Protein AF-A0A956BHU2-F1 (afdb_monomer)

Secondary structure (DSSP, 8-state):
----SSSTTSSSSS--------------EEEEEE-EETTEE--EEEEEEEEEE-TT--EEEEEEE-GGGPEEEBTTEEEEEETTTTTS--SSGGG-S-EEEEEEEEETT-SS-EEEEEEEEE---TTTS--S-------SS----SS----SS----SS-----SS-----SS---SS----SS---SS---S----SS----SS-----SS-----S-----------------

Radius of gyration: 40.98 Å; Cα contacts (8 Å, |Δi|>4): 220; chains: 1; bounding box: 99×35×144 Å

Mean predicted aligned error: 19.36 Å

Foldseek 3Di:
DDDDDPPPPPPPPPPPDPPPPDPPPAAWDKDKFFDDDPRFGDFAWKKKKKFKAAPVRHTFDIDIQDDVRTWGGDRRMTIDIHRPVVSHTDGPCLPGQKIWIWMWMDDPPDDDTDTDPDIDIDGNPNPDPPPDDDDDDDDPDDDDDPDDDDDPDDDDDPDDDDDPDPDDPPDPDDPPDDDDPDPDDDDDDDDPDDDDDPDDDDDDPDDDDPPDDDDDPDDPDDPPPDDDDDDDDDD

Sequence (235 aa):
MRRTTAFTLLVCSIFAGHVAWADDVPRVIPYSGYLEIDGEPYNGDAQFRFRLYDAGGTLEWGETYSGDDTVPVVDGHFDVYLGAVTGGLAGDFLRAEYLTLRIYYKEEGHSGYTRVYPDQVIVPVPYALWTTASGPLTVNGTLDLGSQATFSGDIDVDGNVALNSNGSIVAQGTVSGTSLEAYGIFDADGVDATVDVTGQLTVTDQFLVDGGDLLLRDSIPVLSTEDSGDAFGIG

Structure (mmCIF, N/CA/C/O backbone):
data_AF-A0A956BHU2-F1
#
_entry.id   AF-A0A956BHU2-F1
#
loop_
_atom_site.group_PDB
_atom_site.id
_atom_site.type_symbol
_atom_site.label_atom_id
_atom_site.label_alt_id
_atom_site.label_comp_id
_atom_site.label_asym_id
_atom_site.label_entity_id
_atom_site.label_seq_id
_atom_site.pdbx_PDB_ins_code
_atom_site.Cartn_x
_atom_site.Cartn_y
_atom_site.Cartn_z
_atom_site.occupancy
_atom_site.B_iso_or_equiv
_atom_site.auth_seq_id
_atom_site.auth_comp_id
_atom_site.auth_asym_id
_atom_site.auth_atom_id
_atom_site.pdbx_PDB_model_num
ATOM 1 N N . MET A 1 1 ? -42.415 -21.371 -47.132 1.00 43.34 1 MET A N 1
ATOM 2 C CA . MET A 1 1 ? -41.089 -22.033 -47.175 1.00 43.34 1 MET A CA 1
ATOM 3 C C . MET A 1 1 ? -40.019 -20.960 -47.306 1.00 43.34 1 MET A C 1
ATOM 5 O O . MET A 1 1 ? -40.234 -20.062 -48.105 1.00 43.34 1 MET A O 1
ATOM 9 N N . ARG A 1 2 ? -38.917 -21.098 -46.542 1.00 43.62 2 ARG A N 1
ATOM 10 C CA . ARG A 1 2 ? -37.745 -20.193 -46.411 1.00 43.62 2 ARG A CA 1
ATOM 11 C C . ARG A 1 2 ? -38.087 -18.855 -45.718 1.00 43.62 2 ARG A C 1
ATOM 13 O O . ARG A 1 2 ? -38.649 -17.982 -46.353 1.00 43.62 2 ARG A O 1
ATOM 20 N N . ARG A 1 3 ? -37.939 -18.632 -44.399 1.00 47.53 3 ARG A N 1
ATOM 21 C CA . ARG A 1 3 ? -36.905 -19.023 -43.408 1.00 47.53 3 ARG A CA 1
ATOM 22 C C . ARG A 1 3 ? -35.481 -18.750 -43.907 1.00 47.53 3 ARG A C 1
ATOM 24 O O . ARG A 1 3 ? -35.210 -18.954 -45.079 1.00 47.53 3 ARG A O 1
ATOM 31 N N . THR A 1 4 ? -34.623 -18.330 -42.974 1.00 49.94 4 THR A N 1
ATOM 32 C CA . THR A 1 4 ? -33.159 -18.147 -43.069 1.00 49.94 4 THR A CA 1
ATOM 33 C C . THR A 1 4 ? -32.628 -16.937 -43.843 1.00 49.94 4 THR A C 1
ATOM 35 O O . THR A 1 4 ? -32.080 -17.114 -44.920 1.00 49.94 4 THR A O 1
ATOM 38 N N . THR A 1 5 ? -32.677 -15.741 -43.236 1.00 49.56 5 THR A N 1
ATOM 39 C CA . THR A 1 5 ? -31.650 -14.692 -43.485 1.00 49.56 5 THR A CA 1
ATOM 40 C C . THR A 1 5 ? -31.533 -13.589 -42.420 1.00 49.56 5 THR A C 1
ATOM 42 O O . THR A 1 5 ? -30.746 -12.673 -42.605 1.00 49.56 5 THR A O 1
ATOM 45 N N . ALA A 1 6 ? -32.259 -13.649 -41.295 1.00 45.44 6 ALA A N 1
ATOM 46 C CA . ALA A 1 6 ? -32.237 -12.564 -40.296 1.00 45.44 6 ALA A CA 1
ATOM 47 C C . ALA A 1 6 ? -31.684 -12.959 -38.912 1.00 45.44 6 ALA A C 1
ATOM 49 O O . ALA A 1 6 ? -31.608 -12.117 -38.028 1.00 45.44 6 ALA A O 1
ATOM 50 N N . PHE A 1 7 ? -31.295 -14.223 -38.701 1.00 44.03 7 PHE A N 1
ATOM 51 C CA . PHE A 1 7 ? -30.896 -14.713 -37.370 1.00 44.03 7 PHE A CA 1
ATOM 52 C C . PHE A 1 7 ? -29.375 -14.847 -37.171 1.00 44.03 7 PHE A C 1
ATOM 54 O O . PHE A 1 7 ? -28.915 -15.077 -36.060 1.00 44.03 7 PHE A O 1
ATOM 61 N N . THR A 1 8 ? -28.569 -14.662 -38.220 1.00 46.81 8 THR A N 1
ATOM 62 C CA . THR A 1 8 ? -27.112 -14.892 -38.151 1.00 46.81 8 THR A CA 1
ATOM 63 C C . THR A 1 8 ? -26.310 -13.649 -37.736 1.00 46.81 8 THR A C 1
ATOM 65 O O . THR A 1 8 ? -25.111 -13.748 -37.516 1.00 46.81 8 THR A O 1
ATOM 68 N N . LEU A 1 9 ? -26.947 -12.483 -37.571 1.00 43.47 9 LEU A N 1
ATOM 69 C CA . LEU A 1 9 ? -26.265 -11.217 -37.245 1.00 43.47 9 LEU A CA 1
ATOM 70 C C . LEU A 1 9 ? -26.535 -10.687 -35.824 1.00 43.47 9 LEU A C 1
ATOM 72 O O . LEU A 1 9 ? -26.065 -9.609 -35.486 1.00 43.47 9 LEU A O 1
ATOM 76 N N . LEU A 1 10 ? -27.247 -11.444 -34.976 1.00 44.12 10 LEU A N 1
ATOM 77 C CA . LEU A 1 10 ? -27.507 -11.067 -33.573 1.00 44.12 10 LEU A CA 1
ATOM 78 C C . LEU A 1 10 ? -26.648 -11.850 -32.557 1.00 44.12 10 LEU A C 1
ATOM 80 O O . LEU A 1 10 ? -26.648 -11.537 -31.374 1.00 44.12 10 LEU A O 1
ATOM 84 N N . VAL A 1 11 ? -25.895 -12.865 -32.993 1.00 50.66 11 VAL A N 1
ATOM 85 C CA . VAL A 1 11 ? -25.136 -13.750 -32.080 1.00 50.66 11 VAL A CA 1
ATOM 86 C C . VAL A 1 11 ? -23.633 -13.411 -32.035 1.00 50.66 11 VAL A C 1
ATOM 88 O O . VAL A 1 11 ? -22.899 -13.963 -31.226 1.00 50.66 11 VAL A O 1
ATOM 91 N N . CYS A 1 12 ? -23.160 -12.441 -32.827 1.00 40.84 12 CYS A N 1
ATOM 92 C CA . CYS A 1 12 ? -21.728 -12.129 -32.962 1.00 40.84 12 CYS A CA 1
ATOM 93 C C . CYS A 1 12 ? -21.275 -10.811 -32.288 1.00 40.84 12 CYS A C 1
ATOM 95 O O . CYS A 1 12 ? -20.269 -10.238 -32.695 1.00 40.84 12 CYS A O 1
ATOM 97 N N . SER A 1 13 ? -21.985 -10.327 -31.258 1.00 50.50 13 SER A N 1
ATOM 98 C CA . SER A 1 13 ? -21.578 -9.136 -30.472 1.00 50.50 13 SER A CA 1
ATOM 99 C C . SER A 1 13 ? -21.487 -9.361 -28.955 1.00 50.50 13 SER A C 1
ATOM 101 O O . SER A 1 13 ? -21.386 -8.395 -28.209 1.00 50.50 13 SER A O 1
ATOM 103 N N . ILE A 1 14 ? -21.474 -10.610 -28.471 1.00 55.62 14 ILE A N 1
ATOM 104 C CA . ILE A 1 14 ? -21.398 -10.909 -27.019 1.00 55.62 14 ILE A CA 1
ATOM 105 C C . ILE A 1 14 ? -19.959 -11.229 -26.547 1.00 55.62 14 ILE A C 1
ATOM 107 O O . ILE A 1 14 ? -19.740 -11.641 -25.419 1.00 55.62 14 ILE A O 1
ATOM 111 N N . PHE A 1 15 ? -18.935 -10.962 -27.360 1.00 44.75 15 PHE A N 1
ATOM 112 C CA . PHE A 1 15 ? -17.532 -11.042 -26.923 1.00 44.75 15 PHE A CA 1
ATOM 113 C C . PHE A 1 15 ? -16.808 -9.702 -27.103 1.00 44.75 15 PHE A C 1
ATOM 115 O O . PHE A 1 15 ? -15.752 -9.616 -27.718 1.00 44.75 15 PHE A O 1
ATOM 122 N N . ALA A 1 16 ? -17.363 -8.632 -26.524 1.00 49.50 16 ALA A N 1
ATOM 123 C CA . ALA A 1 16 ? -16.507 -7.566 -26.015 1.00 49.50 16 ALA A CA 1
ATOM 124 C C . ALA A 1 16 ? -15.876 -8.109 -24.729 1.00 49.50 16 ALA A C 1
ATOM 126 O O . ALA A 1 16 ? -16.479 -8.056 -23.655 1.00 49.50 16 ALA A O 1
ATOM 127 N N . GLY A 1 17 ? -14.708 -8.739 -24.884 1.00 43.41 17 GLY A N 1
ATOM 128 C CA . GLY A 1 17 ? -13.900 -9.210 -23.774 1.00 43.41 17 GLY A CA 1
ATOM 129 C C . GLY A 1 17 ? -13.694 -8.069 -22.790 1.00 43.41 17 GLY A C 1
ATOM 130 O O . GLY A 1 17 ? -12.931 -7.144 -23.051 1.00 43.41 17 GLY A O 1
ATOM 131 N N . HIS A 1 18 ? -14.382 -8.141 -21.655 1.00 42.56 18 HIS A N 1
ATOM 132 C CA . HIS A 1 18 ? -13.890 -7.484 -20.465 1.00 42.56 18 HIS A CA 1
ATOM 133 C C . HIS A 1 18 ? -12.655 -8.284 -20.077 1.00 42.56 18 HIS A C 1
ATOM 135 O O . HIS A 1 18 ? -12.750 -9.359 -19.488 1.00 42.56 18 HIS A O 1
ATOM 141 N N . VAL A 1 19 ? -11.489 -7.794 -20.491 1.00 42.62 19 VAL A N 1
ATOM 142 C CA . VAL A 1 19 ? -10.251 -8.097 -19.785 1.00 42.62 19 VAL A CA 1
ATOM 143 C C . VAL A 1 19 ? -10.497 -7.559 -18.381 1.00 42.62 19 VAL A C 1
ATOM 145 O O . VAL A 1 19 ? -10.449 -6.353 -18.164 1.00 42.62 19 VAL A O 1
ATOM 148 N N . ALA A 1 20 ? -10.904 -8.425 -17.455 1.00 40.88 20 ALA A N 1
ATOM 149 C CA . ALA A 1 20 ? -10.836 -8.114 -16.041 1.00 40.88 20 ALA A CA 1
ATOM 150 C C . ALA A 1 20 ? -9.347 -8.157 -15.698 1.00 40.88 20 ALA A C 1
ATOM 152 O O . ALA A 1 20 ? -8.747 -9.216 -15.527 1.00 40.88 20 ALA A O 1
ATOM 153 N N . TRP A 1 21 ? -8.736 -6.980 -15.771 1.00 40.59 21 TRP A N 1
ATOM 154 C CA . TRP A 1 21 ? -7.405 -6.705 -15.266 1.00 40.59 21 TRP A CA 1
ATOM 155 C C . TRP A 1 21 ? -7.369 -7.113 -13.799 1.00 40.59 21 TRP A C 1
ATOM 157 O O . TRP A 1 21 ? -8.278 -6.724 -13.078 1.00 40.59 21 TRP A O 1
ATOM 167 N N . ALA A 1 22 ? -6.348 -7.891 -13.426 1.00 41.09 22 ALA A N 1
ATOM 168 C CA . ALA A 1 22 ? -5.934 -8.221 -12.063 1.00 41.09 22 ALA A CA 1
ATOM 169 C C . ALA A 1 22 ? -7.081 -8.385 -11.050 1.00 41.09 22 ALA A C 1
ATOM 171 O O . ALA A 1 22 ? -7.622 -7.406 -10.545 1.00 41.09 22 ALA A O 1
ATOM 172 N N . ASP A 1 23 ? -7.395 -9.629 -10.691 1.00 40.47 23 ASP A N 1
ATOM 173 C CA . ASP A 1 23 ? -8.140 -9.898 -9.463 1.00 40.47 23 ASP A CA 1
ATOM 174 C C . ASP A 1 23 ? -7.293 -9.345 -8.298 1.00 40.47 23 ASP A C 1
ATOM 176 O O . ASP A 1 23 ? -6.299 -9.955 -7.895 1.00 40.47 23 ASP A O 1
ATOM 180 N N . ASP A 1 24 ? -7.582 -8.113 -7.862 1.00 54.75 24 ASP A N 1
ATOM 181 C CA . ASP A 1 24 ? -6.969 -7.491 -6.690 1.00 54.75 24 ASP A CA 1
ATOM 182 C C . ASP A 1 24 ? -7.469 -8.303 -5.503 1.00 54.75 24 ASP A C 1
ATOM 184 O O . ASP A 1 24 ? -8.549 -8.046 -4.974 1.00 54.75 24 ASP A O 1
ATOM 188 N N . VAL A 1 25 ? -6.732 -9.365 -5.159 1.00 63.03 25 VAL A N 1
ATOM 189 C CA . VAL A 1 25 ? -7.029 -10.201 -3.996 1.00 63.03 25 VAL A CA 1
ATOM 190 C C . VAL A 1 25 ? -7.193 -9.247 -2.816 1.00 63.03 25 VAL A C 1
ATOM 192 O O . VAL A 1 25 ? -6.213 -8.575 -2.470 1.00 63.03 25 VAL A O 1
ATOM 195 N N . PRO A 1 26 ? -8.395 -9.156 -2.207 1.00 67.19 26 PRO A N 1
ATOM 196 C CA . PRO A 1 26 ? -8.649 -8.195 -1.150 1.00 67.19 26 PRO A CA 1
ATOM 197 C C . PRO A 1 26 ? -7.607 -8.351 -0.051 1.00 67.19 26 PRO A C 1
ATOM 199 O O . PRO A 1 26 ? -7.544 -9.369 0.642 1.00 67.19 26 PRO A O 1
ATOM 202 N N . ARG A 1 27 ? -6.738 -7.347 0.082 1.00 76.94 27 ARG A N 1
ATOM 203 C CA . ARG A 1 27 ? -5.711 -7.336 1.121 1.00 76.94 27 ARG A CA 1
ATOM 204 C C . ARG A 1 27 ? -6.406 -7.104 2.450 1.00 76.94 27 ARG A C 1
ATOM 206 O O . ARG A 1 27 ? -6.960 -6.028 2.667 1.00 76.94 27 ARG A O 1
ATOM 213 N N . VAL A 1 28 ? -6.360 -8.104 3.320 1.00 85.62 28 VAL A N 1
ATOM 214 C CA . VAL A 1 28 ? -6.886 -8.029 4.684 1.00 85.62 28 VAL A CA 1
ATOM 215 C C . VAL A 1 28 ? -5.782 -8.306 5.697 1.00 85.62 28 VAL A C 1
ATOM 217 O O . VAL A 1 28 ? -4.878 -9.099 5.430 1.00 85.62 28 VAL A O 1
ATOM 220 N N . ILE A 1 29 ? -5.846 -7.658 6.860 1.00 85.31 29 ILE A N 1
ATOM 221 C CA . ILE A 1 29 ? -4.917 -7.895 7.973 1.00 85.31 29 ILE A CA 1
ATOM 222 C C . ILE A 1 29 ? -5.690 -8.570 9.113 1.00 85.31 29 ILE A C 1
ATOM 224 O O . ILE A 1 29 ? -6.614 -7.951 9.641 1.00 85.31 29 ILE A O 1
ATOM 228 N N . PRO A 1 30 ? -5.346 -9.804 9.526 1.00 89.62 30 PRO A N 1
ATOM 229 C CA . PRO A 1 30 ? -5.896 -10.365 10.754 1.00 89.62 30 PRO A CA 1
ATOM 230 C C . PRO A 1 30 ? -5.418 -9.533 11.950 1.00 89.62 30 PRO A C 1
ATOM 232 O O . PRO A 1 30 ? -4.225 -9.249 12.077 1.00 89.62 30 PRO A O 1
ATOM 235 N N . TYR A 1 31 ? -6.343 -9.141 12.819 1.00 91.44 31 TYR A N 1
ATOM 236 C CA . TYR A 1 31 ? -6.059 -8.367 14.019 1.00 91.44 31 TYR A CA 1
ATOM 237 C C . TYR A 1 31 ? -6.796 -8.957 15.218 1.00 91.44 31 TYR A C 1
ATOM 239 O O . TYR A 1 31 ? -8.018 -9.086 15.196 1.00 91.44 31 TYR A O 1
ATOM 247 N N . SER A 1 32 ? -6.038 -9.258 16.270 1.00 92.62 32 SER A N 1
ATOM 248 C CA . SER A 1 32 ? -6.554 -9.708 17.561 1.00 92.62 32 SER A CA 1
ATOM 249 C C . SER A 1 32 ? -6.310 -8.620 18.599 1.00 92.62 32 SER A C 1
ATOM 251 O O . SER A 1 32 ? -5.207 -8.069 18.678 1.00 92.62 32 SER A O 1
ATOM 253 N N . GLY A 1 33 ? -7.324 -8.310 19.398 1.00 92.50 33 GLY A N 1
ATOM 254 C CA . GLY A 1 33 ? -7.257 -7.287 20.435 1.00 92.50 33 GLY A CA 1
ATOM 255 C C . GLY A 1 33 ? -7.807 -7.760 21.774 1.00 92.50 33 GLY A C 1
ATOM 256 O O . GLY A 1 33 ? -8.359 -8.854 21.895 1.00 92.50 33 GLY A O 1
ATOM 257 N N . TYR A 1 34 ? -7.629 -6.908 22.782 1.00 94.06 34 TYR A N 1
ATOM 258 C CA . TYR A 1 34 ? -8.202 -7.075 24.111 1.00 94.06 34 TYR A CA 1
ATOM 259 C C . TYR A 1 34 ? -8.959 -5.801 24.501 1.00 94.06 34 TYR A C 1
ATOM 261 O O . TYR A 1 34 ? -8.441 -4.695 24.321 1.00 94.06 34 TYR A O 1
ATOM 269 N N . LEU A 1 35 ? -10.184 -5.951 24.996 1.00 93.94 35 LEU A N 1
ATOM 270 C CA . LEU A 1 35 ? -11.074 -4.884 25.425 1.00 93.94 35 LEU A CA 1
ATOM 271 C C . LEU A 1 35 ? -11.393 -5.045 26.913 1.00 93.94 35 LEU A C 1
ATOM 273 O O . LEU A 1 35 ? -11.984 -6.034 27.345 1.00 93.94 35 LEU A O 1
ATOM 277 N N . GLU A 1 36 ? -11.044 -4.012 27.666 1.00 93.19 36 GLU A N 1
ATOM 278 C CA . GLU A 1 36 ? -11.333 -3.876 29.087 1.00 93.19 36 GLU A CA 1
ATOM 279 C C . GLU A 1 36 ? -12.197 -2.632 29.298 1.00 93.19 36 GLU A C 1
ATOM 281 O O . GLU A 1 36 ? -11.958 -1.591 28.675 1.00 93.19 36 GLU A O 1
ATOM 286 N N . ILE A 1 37 ? -13.198 -2.738 30.168 1.00 89.75 37 ILE A N 1
ATOM 287 C CA . ILE A 1 37 ? -14.076 -1.632 30.549 1.00 89.75 37 ILE A CA 1
ATOM 288 C C . ILE A 1 37 ? -14.067 -1.548 32.070 1.00 89.75 37 ILE A C 1
ATOM 290 O O . ILE A 1 37 ? -14.348 -2.528 32.753 1.00 89.75 37 ILE A O 1
ATOM 294 N N . ASP A 1 38 ? -13.699 -0.379 32.596 1.00 88.38 38 ASP A N 1
ATOM 295 C CA . ASP A 1 38 ? -13.618 -0.108 34.037 1.00 88.38 38 ASP A CA 1
ATOM 296 C C . ASP A 1 38 ? -12.782 -1.120 34.852 1.00 88.38 38 ASP A C 1
ATOM 298 O O . ASP A 1 38 ? -13.035 -1.323 36.039 1.00 88.38 38 ASP A O 1
ATOM 302 N N . GLY A 1 39 ? -11.753 -1.728 34.250 1.00 89.31 39 GLY A N 1
ATOM 303 C CA . GLY A 1 39 ? -10.898 -2.709 34.931 1.00 89.31 39 GLY A CA 1
ATOM 304 C C . GLY A 1 39 ? -11.242 -4.170 34.644 1.00 89.31 39 GLY A C 1
ATOM 305 O O . GLY A 1 39 ? -10.486 -5.052 35.044 1.00 89.31 39 GLY A O 1
ATOM 306 N N . GLU A 1 40 ? -12.367 -4.441 33.976 1.00 94.31 40 GLU A N 1
ATOM 307 C CA . GLU A 1 40 ? -12.890 -5.795 33.784 1.00 94.31 40 GLU A CA 1
ATOM 308 C C . GLU A 1 40 ? -12.938 -6.194 32.295 1.00 94.31 40 GLU A C 1
ATOM 310 O O . GLU A 1 40 ? -13.249 -5.356 31.437 1.00 94.31 40 GLU A O 1
ATOM 315 N N . PRO A 1 41 ? -12.659 -7.469 31.955 1.00 94.94 41 PRO A N 1
ATOM 316 C CA . PRO A 1 41 ? -12.767 -7.960 30.584 1.00 94.94 41 PRO A CA 1
ATOM 317 C C . PRO A 1 41 ? -14.206 -7.834 30.071 1.00 94.94 41 PRO A C 1
ATOM 319 O O . PRO A 1 41 ? -15.151 -8.322 30.698 1.00 94.94 41 PRO A O 1
ATOM 322 N N . TYR A 1 42 ? -14.387 -7.219 28.903 1.00 95.19 42 TYR A N 1
ATOM 323 C CA . TYR A 1 42 ? -15.712 -7.115 28.293 1.00 95.19 42 TYR A CA 1
ATOM 324 C C . TYR A 1 42 ? -16.171 -8.460 27.707 1.00 95.19 42 TYR A C 1
ATOM 326 O O . TYR A 1 42 ? -15.370 -9.237 27.184 1.00 95.19 42 TYR A O 1
ATOM 334 N N . ASN A 1 43 ? -17.475 -8.738 27.776 1.00 95.88 43 ASN A N 1
ATOM 335 C CA . ASN A 1 43 ? -18.074 -9.951 27.225 1.00 95.88 43 ASN A CA 1
ATOM 336 C C . ASN A 1 43 ? -19.419 -9.609 26.569 1.00 95.88 43 ASN A C 1
ATOM 338 O O . ASN A 1 43 ? -20.328 -9.122 27.246 1.00 95.88 43 ASN A O 1
ATOM 342 N N . GLY A 1 44 ? -19.538 -9.842 25.264 1.00 94.88 44 GLY A N 1
ATOM 343 C CA . GLY A 1 44 ? -20.705 -9.465 24.462 1.00 94.88 44 GLY A CA 1
ATOM 344 C C . GLY A 1 44 ? -20.334 -8.933 23.079 1.00 94.88 44 GLY A C 1
ATOM 345 O O . GLY A 1 44 ? -19.159 -8.854 22.721 1.00 94.88 44 GLY A O 1
ATOM 346 N N . ASP A 1 45 ? -21.344 -8.563 22.297 1.00 95.31 45 ASP A N 1
ATOM 347 C CA . ASP A 1 45 ? -21.149 -7.982 20.971 1.00 95.31 45 ASP A CA 1
ATOM 348 C C . ASP A 1 45 ? -20.851 -6.479 21.063 1.00 95.31 45 ASP A C 1
ATOM 350 O O . ASP A 1 45 ? -21.592 -5.704 21.675 1.00 95.31 45 ASP A O 1
ATOM 354 N N . ALA A 1 46 ? -19.774 -6.044 20.408 1.00 95.56 46 ALA A N 1
ATOM 355 C CA . ALA A 1 46 ? -19.373 -4.644 20.347 1.00 95.56 46 ALA A CA 1
ATOM 356 C C . ALA A 1 46 ? -19.236 -4.151 18.903 1.00 95.56 46 ALA A C 1
ATOM 358 O O . ALA A 1 46 ? -18.907 -4.886 17.971 1.00 95.56 46 ALA A O 1
ATOM 359 N N . GLN A 1 47 ? -19.469 -2.855 18.712 1.00 96.75 47 GLN A N 1
ATOM 360 C CA . GLN A 1 47 ? -19.172 -2.171 17.458 1.00 96.75 47 GLN A CA 1
ATOM 361 C C . GLN A 1 47 ? -17.777 -1.569 17.532 1.00 96.75 47 GLN A C 1
ATOM 363 O O . GLN A 1 47 ? -17.438 -0.925 18.524 1.00 96.75 47 GLN A O 1
ATOM 368 N N . PHE A 1 48 ? -17.007 -1.678 16.455 1.00 96.94 48 PHE A N 1
ATOM 369 C CA . PHE A 1 48 ? -15.653 -1.138 16.395 1.00 96.94 48 PHE A CA 1
ATOM 370 C C . PHE A 1 48 ? -15.465 -0.175 15.226 1.00 96.94 48 PHE A C 1
ATOM 372 O O . PHE A 1 48 ? -16.070 -0.309 14.164 1.00 96.94 48 PHE A O 1
ATOM 379 N N . ARG A 1 49 ? -14.594 0.815 15.411 1.00 96.56 49 ARG A N 1
ATOM 380 C CA . ARG A 1 49 ? -14.037 1.645 14.340 1.00 96.56 49 ARG A CA 1
ATOM 381 C C . ARG A 1 49 ? -12.529 1.524 14.375 1.00 96.56 49 ARG A C 1
ATOM 383 O O . ARG A 1 49 ? -11.912 1.893 15.373 1.00 96.56 49 ARG A O 1
ATOM 390 N N . PHE A 1 50 ? -11.958 1.097 13.261 1.00 95.12 50 PHE A N 1
ATOM 391 C CA . PHE A 1 50 ? -10.517 1.000 13.074 1.00 95.12 50 PHE A CA 1
ATOM 392 C C . PHE A 1 50 ? -10.063 2.109 12.136 1.00 95.12 50 PHE A C 1
ATOM 394 O O . PHE A 1 50 ? -10.698 2.369 11.110 1.00 95.12 50 PHE A O 1
ATOM 401 N N . ARG A 1 51 ? -9.010 2.829 12.508 1.00 93.75 51 ARG A N 1
ATOM 402 C CA . ARG A 1 51 ? -8.468 3.947 11.731 1.00 93.75 51 ARG A CA 1
ATOM 403 C C . ARG A 1 51 ? -6.950 3.833 11.690 1.00 93.75 51 ARG A C 1
ATOM 405 O O . ARG A 1 51 ? -6.328 3.756 12.745 1.00 93.75 51 ARG A O 1
ATOM 412 N N . LEU A 1 52 ? -6.375 3.842 10.494 1.00 90.94 52 LEU A N 1
ATOM 413 C CA . LEU A 1 52 ? -4.932 3.885 10.281 1.00 90.94 52 LEU A CA 1
ATOM 414 C C . LEU A 1 52 ? -4.504 5.315 9.994 1.00 90.94 52 LEU A C 1
ATOM 416 O O . LEU A 1 52 ? -5.073 5.972 9.123 1.00 90.94 52 LEU A O 1
ATOM 420 N N . TYR A 1 53 ? -3.498 5.775 10.725 1.00 89.81 53 TYR A N 1
ATOM 421 C CA . TYR A 1 53 ? -2.892 7.084 10.537 1.00 89.81 53 TYR A CA 1
ATOM 422 C C . TYR A 1 53 ? -1.420 6.953 10.158 1.00 89.81 53 TYR A C 1
ATOM 424 O O . TYR A 1 53 ? -0.742 6.066 10.680 1.00 89.81 53 TYR A O 1
ATOM 432 N N . ASP A 1 54 ? -0.930 7.847 9.303 1.00 87.62 54 ASP A N 1
ATOM 433 C CA . ASP A 1 54 ? 0.498 7.982 9.000 1.00 87.62 54 ASP A CA 1
ATOM 434 C C . ASP A 1 54 ? 1.285 8.604 10.178 1.00 87.62 54 ASP A C 1
ATOM 436 O O . ASP A 1 54 ? 0.726 8.985 11.216 1.00 87.62 54 ASP A O 1
ATOM 440 N N . ALA A 1 55 ? 2.603 8.746 10.008 1.00 83.62 55 ALA A N 1
ATOM 441 C CA . ALA A 1 55 ? 3.485 9.393 10.983 1.00 83.62 55 ALA A CA 1
ATOM 442 C C . ALA A 1 55 ? 3.146 10.878 11.248 1.00 83.62 55 ALA A C 1
ATOM 444 O O . ALA A 1 55 ? 3.468 11.403 12.315 1.00 83.62 55 ALA A O 1
ATOM 445 N N . GLY A 1 56 ? 2.502 11.558 10.294 1.00 84.56 56 GLY A N 1
ATOM 446 C CA . GLY A 1 56 ? 2.040 12.943 10.413 1.00 84.56 56 GLY A CA 1
ATOM 447 C C . GLY A 1 56 ? 0.684 13.088 11.114 1.00 84.56 56 GLY A C 1
ATOM 448 O O . GLY A 1 56 ? 0.285 14.203 11.450 1.00 84.56 56 GLY A O 1
ATOM 449 N N . GLY A 1 57 ? -0.019 11.981 11.371 1.00 86.25 57 GLY A N 1
ATOM 450 C CA . GLY A 1 57 ? -1.371 11.969 11.920 1.00 86.25 57 GLY A CA 1
ATOM 451 C C . GLY A 1 57 ? -2.478 12.154 10.876 1.00 86.25 57 GLY A C 1
ATOM 452 O O . GLY A 1 57 ? -3.625 12.395 11.265 1.00 86.25 57 GLY A O 1
ATOM 453 N N . THR A 1 58 ? -2.169 12.028 9.585 1.00 89.38 58 THR A N 1
ATOM 454 C CA . THR A 1 58 ? -3.135 11.981 8.478 1.00 89.38 58 THR A CA 1
ATOM 455 C C . THR A 1 58 ? -3.869 10.648 8.495 1.00 89.38 58 THR A C 1
ATOM 457 O O . THR A 1 58 ? -3.260 9.611 8.737 1.00 89.38 58 THR A O 1
ATOM 460 N N . LEU A 1 59 ? -5.187 10.661 8.281 1.00 90.12 59 LEU A N 1
ATOM 461 C CA . LEU A 1 59 ? -5.979 9.436 8.173 1.00 90.12 59 LEU A CA 1
ATOM 462 C C . LEU A 1 59 ? -5.746 8.797 6.801 1.00 90.12 59 LEU A C 1
ATOM 464 O O . LEU A 1 59 ? -6.167 9.358 5.793 1.00 90.12 59 LEU A O 1
ATOM 468 N N . GLU A 1 60 ? -5.160 7.607 6.792 1.00 87.38 60 GLU A N 1
ATOM 469 C CA . GLU A 1 60 ? -4.866 6.848 5.576 1.00 87.38 60 GLU A CA 1
ATOM 470 C C . GLU A 1 60 ? -5.989 5.876 5.213 1.00 87.38 60 GLU A C 1
ATOM 472 O O . GLU A 1 60 ? -6.318 5.686 4.045 1.00 87.38 60 GLU A O 1
ATOM 477 N N . TRP A 1 61 ? -6.606 5.252 6.218 1.00 90.31 61 TRP A N 1
ATOM 478 C CA . TRP A 1 61 ? -7.655 4.262 5.994 1.00 90.31 61 TRP A CA 1
ATOM 479 C C . TRP A 1 61 ? -8.562 4.104 7.215 1.00 90.31 61 TRP A C 1
ATOM 481 O O . TRP A 1 61 ? -8.159 4.352 8.356 1.00 90.31 61 TRP A O 1
ATOM 491 N N . GLY A 1 62 ? -9.799 3.658 6.995 1.00 91.50 62 GLY A N 1
ATOM 492 C CA . GLY A 1 62 ? -10.685 3.293 8.087 1.00 91.50 62 GLY A CA 1
ATOM 493 C C . GLY A 1 62 ? -11.855 2.407 7.697 1.00 91.50 62 GLY A C 1
ATOM 494 O O . GLY A 1 62 ? -12.414 2.530 6.614 1.00 91.50 62 GLY A O 1
ATOM 495 N N . GLU A 1 63 ? -12.290 1.594 8.653 1.00 93.31 63 GLU A N 1
ATOM 496 C CA . GLU A 1 63 ? -13.467 0.731 8.543 1.00 93.31 63 GLU A CA 1
ATOM 497 C C . GLU A 1 63 ? -14.313 0.771 9.820 1.00 93.31 63 GLU A C 1
ATOM 499 O O . GLU A 1 63 ? -13.872 1.237 10.878 1.00 93.31 63 GLU A O 1
ATOM 504 N N . THR A 1 64 ? -15.559 0.321 9.729 1.00 95.38 64 THR A N 1
ATOM 505 C CA . THR A 1 64 ? -16.473 0.279 10.874 1.00 95.38 64 THR A CA 1
ATOM 506 C C . THR A 1 64 ? -17.220 -1.044 10.880 1.00 95.38 64 THR A C 1
ATOM 508 O O . THR A 1 64 ? -17.907 -1.350 9.914 1.00 95.38 64 THR A O 1
ATOM 511 N N . TYR A 1 65 ? -17.112 -1.768 11.988 1.00 94.88 65 TYR A N 1
ATOM 512 C CA . TYR A 1 65 ? -17.901 -2.948 12.320 1.00 94.88 65 TYR A CA 1
ATOM 513 C C . TYR A 1 65 ? -19.121 -2.496 13.124 1.00 94.88 65 TYR A C 1
ATOM 515 O O . TYR A 1 65 ? -18.983 -1.964 14.233 1.00 94.88 65 TYR A O 1
ATOM 523 N N . SER A 1 66 ? -20.312 -2.592 12.536 1.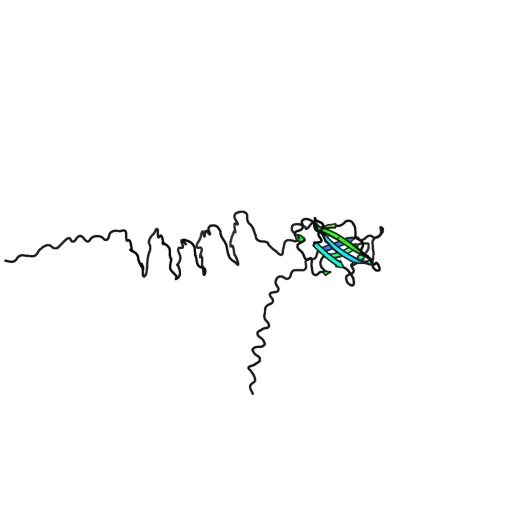00 93.62 66 SER A N 1
ATOM 524 C CA . SER A 1 66 ? -21.561 -2.125 13.146 1.00 93.62 66 SER A CA 1
ATOM 525 C C . SER A 1 66 ? -22.786 -2.755 12.489 1.00 93.62 66 SER A C 1
ATOM 527 O O . SER A 1 66 ? -22.693 -3.232 11.365 1.00 93.62 66 SER A O 1
ATOM 529 N N . GLY A 1 67 ? -23.949 -2.675 13.143 1.00 88.81 67 GLY A N 1
ATOM 530 C CA . GLY A 1 67 ? -25.172 -3.276 12.608 1.00 88.81 67 GLY A CA 1
ATOM 531 C C . GLY A 1 67 ? -25.063 -4.795 12.646 1.00 88.81 67 GLY A C 1
ATOM 532 O O . GLY A 1 67 ? -24.785 -5.335 13.710 1.00 88.81 67 GLY A O 1
ATOM 533 N N . ASP A 1 68 ? -25.233 -5.446 11.498 1.00 87.94 68 ASP A N 1
ATOM 534 C CA . ASP A 1 68 ? -25.110 -6.904 11.374 1.00 87.94 68 ASP A CA 1
ATOM 535 C C . ASP A 1 68 ? -23.647 -7.393 11.470 1.00 87.94 68 ASP A C 1
ATOM 537 O O . ASP A 1 68 ? -23.411 -8.574 11.709 1.00 87.94 68 ASP A O 1
ATOM 541 N N . ASP A 1 69 ? -22.671 -6.483 11.349 1.00 89.75 69 ASP A N 1
ATOM 542 C CA . ASP A 1 69 ? -21.232 -6.763 11.445 1.00 89.75 69 ASP A CA 1
ATOM 543 C C . ASP A 1 69 ? -20.663 -6.437 12.841 1.00 89.75 69 ASP A C 1
ATOM 545 O O . ASP A 1 69 ? -19.549 -5.925 12.962 1.00 89.75 69 ASP A O 1
ATOM 549 N N . THR A 1 70 ? -21.422 -6.625 13.924 1.00 93.62 70 THR A N 1
ATOM 550 C CA . THR A 1 70 ? -20.860 -6.519 15.284 1.00 93.62 70 THR A CA 1
ATOM 551 C C . THR A 1 70 ? -19.805 -7.592 15.535 1.00 93.62 70 THR A C 1
ATOM 553 O O . THR A 1 70 ? -19.865 -8.688 14.982 1.00 93.62 70 THR A O 1
ATOM 556 N N . VAL A 1 71 ? -18.833 -7.279 16.391 1.00 95.81 71 VAL A N 1
ATOM 557 C CA . VAL A 1 71 ? -17.728 -8.181 16.718 1.00 95.81 71 VAL A CA 1
ATOM 558 C C . VAL A 1 71 ? -17.985 -8.808 18.088 1.00 95.81 71 VAL A C 1
ATOM 560 O O . VAL A 1 71 ? -18.119 -8.059 19.063 1.00 95.81 71 VAL A O 1
ATOM 563 N N . PRO A 1 72 ? -18.018 -10.147 18.190 1.00 96.06 72 PRO A N 1
ATOM 564 C CA . PRO A 1 72 ? -18.129 -10.816 19.473 1.00 96.06 72 PRO A CA 1
ATOM 565 C C . PRO A 1 72 ? -16.834 -10.644 20.267 1.00 96.06 72 PRO A C 1
ATOM 567 O O 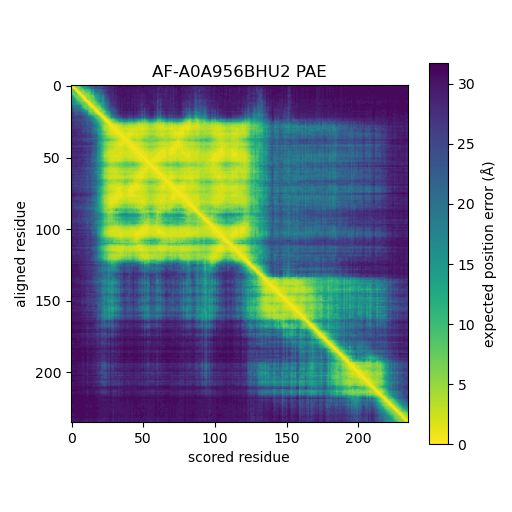. PRO A 1 72 ? -15.737 -10.886 19.758 1.00 96.06 72 PRO A O 1
ATOM 570 N N . VAL A 1 73 ? -16.970 -10.254 21.530 1.00 96.69 73 VAL A N 1
ATOM 571 C CA . VAL A 1 73 ? -15.873 -10.159 22.493 1.00 96.69 73 VAL A CA 1
ATOM 572 C C . VAL A 1 73 ? -16.095 -11.203 23.577 1.00 96.69 73 VAL A C 1
ATOM 574 O O . VAL A 1 73 ? -17.156 -11.237 24.202 1.00 96.69 73 VAL A O 1
ATOM 577 N N . VAL A 1 74 ? -15.099 -12.056 23.808 1.00 96.88 74 VAL A N 1
ATOM 578 C CA . VAL A 1 74 ? -15.165 -13.138 24.796 1.00 96.88 74 VAL A CA 1
ATOM 579 C C . VAL A 1 74 ? -13.966 -13.032 25.720 1.00 96.88 74 VAL A C 1
ATOM 581 O O . VAL A 1 74 ? -12.830 -13.143 25.272 1.00 96.88 74 VAL A O 1
ATOM 584 N N . ASP A 1 75 ? -14.226 -12.835 27.013 1.00 95.81 75 ASP A N 1
ATOM 585 C CA . ASP A 1 75 ? -13.180 -12.659 28.032 1.00 95.81 75 ASP A CA 1
ATOM 586 C C . ASP A 1 75 ? -12.199 -11.531 27.657 1.00 95.81 75 ASP A C 1
ATOM 588 O O . ASP A 1 75 ? -10.984 -11.684 27.694 1.00 95.81 75 ASP A O 1
ATOM 592 N N . GLY A 1 76 ? -12.746 -10.413 27.171 1.00 95.06 76 GLY A N 1
ATOM 593 C CA . GLY A 1 76 ? -11.998 -9.274 26.645 1.00 95.06 76 GLY A CA 1
ATOM 594 C C . GLY A 1 76 ? -11.389 -9.486 25.256 1.00 95.06 76 GLY A C 1
ATOM 595 O O . GLY A 1 76 ? -11.068 -8.506 24.593 1.00 95.06 76 GLY A O 1
ATOM 596 N N . HIS A 1 77 ? -11.261 -10.712 24.752 1.00 96.19 77 HIS A N 1
ATOM 597 C CA . HIS A 1 77 ? -10.620 -10.981 23.465 1.00 96.19 77 HIS A CA 1
ATOM 598 C C . HIS A 1 77 ? -11.570 -10.827 22.276 1.00 96.19 77 HIS A C 1
ATOM 600 O O . HIS A 1 77 ? -12.719 -11.267 22.321 1.00 96.19 77 HIS A O 1
ATOM 606 N N . PHE A 1 78 ? -11.064 -10.245 21.189 1.00 96.06 78 PHE A N 1
ATOM 607 C CA . PHE A 1 78 ? -11.768 -10.161 19.912 1.00 96.06 78 PHE A CA 1
ATOM 608 C C . PHE A 1 78 ? -10.809 -10.319 18.733 1.00 96.06 78 PHE A C 1
ATOM 610 O O . PHE A 1 78 ? -9.642 -9.932 18.813 1.00 96.06 78 PHE A O 1
ATOM 617 N N . ASP A 1 79 ? -11.336 -10.823 17.620 1.00 95.44 79 ASP A N 1
ATOM 618 C CA . ASP A 1 79 ? -10.611 -11.028 16.370 1.00 95.44 79 ASP A CA 1
ATOM 619 C C . ASP A 1 79 ? -11.387 -10.405 15.209 1.00 95.44 79 ASP A C 1
ATOM 621 O O . ASP A 1 79 ? -12.601 -10.576 15.088 1.00 95.44 79 ASP A O 1
ATOM 625 N N . VAL A 1 80 ? -10.686 -9.692 14.333 1.00 94.50 80 VAL A N 1
ATOM 626 C CA . VAL A 1 80 ? -11.250 -9.089 13.120 1.00 94.50 80 VAL A CA 1
ATOM 627 C C . VAL A 1 80 ? -10.290 -9.237 11.944 1.00 94.50 80 VAL A C 1
ATOM 629 O O . VAL A 1 80 ? -9.082 -9.402 12.112 1.00 94.50 80 VAL A O 1
ATOM 632 N N . TYR A 1 81 ? -10.824 -9.124 10.732 1.00 91.94 81 TYR A N 1
ATOM 633 C CA . TYR A 1 81 ? -10.025 -9.010 9.515 1.00 91.94 81 TYR A CA 1
ATOM 634 C C . TYR A 1 81 ? -10.117 -7.580 8.992 1.00 91.94 81 TYR A C 1
ATOM 636 O O . TYR A 1 81 ? -11.097 -7.205 8.350 1.00 91.94 81 TYR A O 1
ATOM 644 N N . LEU A 1 82 ? -9.097 -6.769 9.259 1.00 90.38 82 LEU A N 1
ATOM 645 C CA . LEU A 1 82 ? -9.066 -5.382 8.809 1.00 90.38 82 LEU A CA 1
ATOM 646 C C . LEU A 1 82 ? -9.104 -5.328 7.280 1.00 90.38 82 LEU A C 1
ATOM 648 O O . LEU A 1 82 ? -8.282 -5.963 6.620 1.00 90.38 82 LEU A O 1
ATOM 652 N N . GLY A 1 83 ? -10.055 -4.585 6.723 1.00 88.75 83 GLY A N 1
ATOM 653 C CA . GLY A 1 83 ? -10.342 -4.504 5.294 1.00 88.75 83 GLY A CA 1
ATOM 654 C C . GLY A 1 83 ? -11.505 -5.387 4.842 1.00 88.75 83 GLY A C 1
ATOM 655 O O . GLY A 1 83 ? -12.031 -5.152 3.759 1.00 88.75 83 GLY A O 1
ATOM 656 N N . ALA A 1 84 ? -11.960 -6.370 5.625 1.00 87.88 84 ALA A N 1
ATOM 657 C CA . ALA A 1 84 ? -12.981 -7.319 5.168 1.00 87.88 84 ALA A CA 1
ATOM 658 C C . ALA A 1 84 ? -14.333 -6.650 4.866 1.00 87.88 84 ALA A C 1
ATOM 660 O O . ALA A 1 84 ? -14.961 -6.967 3.857 1.00 87.88 84 ALA A O 1
ATOM 661 N N . VAL A 1 85 ? -14.746 -5.677 5.685 1.00 85.44 85 VAL A N 1
ATOM 662 C CA . VAL A 1 85 ? -16.029 -4.966 5.519 1.00 85.44 85 VAL A CA 1
ATOM 663 C C . VAL A 1 85 ? -15.978 -3.970 4.354 1.00 85.44 85 VAL A C 1
ATOM 665 O O . VAL A 1 85 ? -16.982 -3.722 3.691 1.00 85.44 85 VAL A O 1
ATOM 668 N N . THR A 1 86 ? -14.803 -3.404 4.064 1.00 84.38 86 THR A N 1
ATOM 669 C CA . THR A 1 86 ? -14.619 -2.411 2.992 1.00 84.38 86 THR A CA 1
ATOM 670 C C . THR A 1 86 ? -14.213 -3.018 1.646 1.00 84.38 86 THR A C 1
ATOM 672 O O . THR A 1 86 ? -14.019 -2.268 0.693 1.00 84.38 86 THR A O 1
ATOM 675 N N . GLY A 1 87 ? -14.084 -4.347 1.543 1.00 81.06 87 GLY A N 1
ATOM 676 C CA . GLY A 1 87 ? -13.646 -5.032 0.317 1.00 81.06 87 GLY A CA 1
ATOM 677 C C . GLY A 1 87 ? -12.129 -5.009 0.083 1.00 81.06 87 GLY A C 1
ATOM 678 O O . GLY A 1 87 ? -11.674 -5.160 -1.045 1.00 81.06 87 GLY A O 1
ATOM 679 N N . GLY A 1 88 ? -11.349 -4.819 1.145 1.00 80.19 88 GLY A N 1
ATOM 680 C CA . GLY A 1 88 ? -9.893 -4.750 1.159 1.00 80.19 88 GLY A CA 1
ATOM 681 C C . GLY A 1 88 ? -9.378 -3.462 1.801 1.00 80.19 88 GLY A C 1
ATOM 682 O O . GLY A 1 88 ? -10.105 -2.480 1.995 1.00 80.19 88 GLY A O 1
ATOM 683 N N . LEU A 1 89 ? -8.092 -3.463 2.136 1.00 79.56 89 LEU A N 1
ATOM 684 C CA . LEU A 1 89 ? -7.369 -2.257 2.504 1.00 79.56 89 LEU A CA 1
ATOM 685 C C . LEU A 1 89 ? -7.062 -1.444 1.237 1.00 79.56 89 LEU A C 1
ATOM 687 O O . LEU A 1 89 ? -6.194 -1.808 0.439 1.00 79.56 89 LEU A O 1
ATOM 691 N N . ALA A 1 90 ? -7.787 -0.344 1.055 1.00 67.38 90 ALA A N 1
ATOM 692 C CA . ALA A 1 90 ? -7.570 0.606 -0.031 1.00 67.38 90 ALA A CA 1
ATOM 693 C C . ALA A 1 90 ? -6.603 1.717 0.410 1.00 67.38 90 ALA A C 1
ATOM 695 O O . ALA A 1 90 ? -6.728 2.231 1.520 1.00 67.38 90 ALA A O 1
ATOM 696 N N . GLY A 1 91 ? -5.673 2.105 -0.465 1.00 64.81 91 GLY A N 1
ATOM 697 C CA . GLY A 1 91 ? -4.777 3.246 -0.252 1.00 64.81 91 GLY A CA 1
ATOM 698 C C . GLY A 1 91 ? -3.287 2.908 -0.311 1.00 64.81 91 GLY A C 1
ATOM 699 O O . GLY A 1 91 ? -2.881 1.748 -0.298 1.00 64.81 91 GLY A O 1
ATOM 700 N N . ASP A 1 92 ? -2.476 3.962 -0.363 1.00 64.75 92 ASP A N 1
ATOM 701 C CA . ASP A 1 92 ? -1.013 3.909 -0.477 1.00 64.75 92 ASP A CA 1
ATOM 702 C C . ASP A 1 92 ? -0.306 3.779 0.883 1.00 64.75 92 ASP A C 1
ATOM 704 O O . ASP A 1 92 ? 0.913 3.908 0.964 1.00 64.75 92 ASP A O 1
ATOM 708 N N . PHE A 1 93 ? -1.043 3.469 1.954 1.00 69.44 93 PHE A N 1
ATOM 709 C CA . PHE A 1 93 ? -0.527 3.373 3.324 1.00 69.44 93 PHE A CA 1
ATOM 710 C C . PHE A 1 93 ? 0.624 2.363 3.476 1.00 69.44 93 PHE A C 1
ATOM 712 O O . PHE A 1 93 ? 1.416 2.470 4.405 1.00 69.44 93 PHE A O 1
ATOM 719 N N . LEU A 1 94 ? 0.785 1.420 2.540 1.00 65.44 94 LEU A N 1
ATOM 720 C CA . LEU A 1 94 ? 1.946 0.519 2.469 1.00 65.44 94 LEU A CA 1
ATOM 721 C C . LEU A 1 94 ? 3.273 1.238 2.192 1.00 65.44 94 LEU A C 1
ATOM 723 O O . LEU A 1 94 ? 4.336 0.670 2.424 1.00 65.44 94 LEU A O 1
ATOM 727 N N . ARG A 1 95 ? 3.218 2.473 1.686 1.00 66.56 95 ARG A N 1
ATOM 728 C CA . ARG A 1 95 ? 4.373 3.359 1.513 1.00 66.56 95 ARG A CA 1
ATOM 729 C C . ARG A 1 95 ? 4.703 4.148 2.777 1.00 66.56 95 ARG A C 1
ATOM 731 O O . ARG A 1 95 ? 5.765 4.763 2.828 1.00 66.56 95 ARG A O 1
ATOM 738 N N . ALA A 1 96 ? 3.814 4.164 3.770 1.00 69.69 96 ALA A N 1
ATOM 739 C CA . ALA A 1 96 ? 4.068 4.864 5.017 1.00 69.69 96 ALA A CA 1
ATOM 740 C C . ALA A 1 96 ? 5.141 4.121 5.823 1.00 69.69 96 ALA A C 1
ATOM 742 O O . ALA A 1 96 ? 5.060 2.914 6.035 1.00 69.69 96 ALA A O 1
ATOM 743 N N . GLU A 1 97 ? 6.138 4.862 6.301 1.00 70.44 97 GLU A N 1
ATOM 744 C CA . GLU A 1 97 ? 7.214 4.326 7.144 1.00 70.44 97 GLU A CA 1
ATOM 745 C C . GLU A 1 97 ? 6.682 3.834 8.502 1.00 70.44 97 GLU A C 1
ATOM 747 O O . GLU A 1 97 ? 7.163 2.845 9.054 1.00 70.44 97 GLU A O 1
ATOM 752 N N . TYR A 1 98 ? 5.637 4.499 9.007 1.00 76.50 98 TYR A N 1
ATOM 753 C CA . TYR A 1 98 ? 4.963 4.174 10.257 1.00 76.50 98 TYR A CA 1
ATOM 754 C C . TYR A 1 98 ? 3.453 4.321 10.106 1.00 76.50 98 TYR A C 1
ATOM 756 O O . TYR A 1 98 ? 2.974 5.336 9.594 1.00 76.50 98 TYR A O 1
ATOM 764 N N . LEU A 1 99 ? 2.712 3.338 10.621 1.00 86.69 99 LEU A N 1
ATOM 765 C CA . LEU A 1 99 ? 1.262 3.400 10.741 1.00 86.69 99 LEU A CA 1
ATOM 766 C C . LEU A 1 99 ? 0.843 3.249 12.195 1.00 86.69 99 LEU A C 1
ATOM 768 O O . LEU A 1 99 ? 1.382 2.437 12.946 1.00 86.69 99 LEU A O 1
ATOM 772 N N . THR A 1 100 ? -0.160 4.024 12.584 1.00 91.06 100 THR A N 1
ATOM 773 C CA . THR A 1 100 ? -0.776 3.954 13.907 1.00 91.06 100 THR A CA 1
ATOM 774 C C . THR A 1 100 ? -2.233 3.539 13.767 1.00 91.06 100 THR A C 1
ATOM 776 O O . THR A 1 100 ? -3.030 4.249 13.153 1.00 91.06 100 THR A O 1
ATOM 779 N N . LEU A 1 101 ? -2.590 2.400 14.355 1.00 92.62 101 LEU A N 1
ATOM 780 C CA . LEU A 1 101 ? -3.954 1.909 14.464 1.00 92.62 101 LEU A CA 1
ATOM 781 C C . LEU A 1 101 ? -4.628 2.514 15.698 1.00 92.62 101 LEU A C 1
ATOM 783 O O . LEU A 1 101 ? -4.238 2.257 16.840 1.00 92.62 101 LEU A O 1
ATOM 787 N N . ARG A 1 102 ? -5.683 3.291 15.453 1.00 95.25 102 ARG A N 1
ATOM 788 C CA . ARG A 1 102 ? -6.603 3.785 16.481 1.00 95.25 102 ARG A CA 1
ATOM 789 C C . ARG A 1 102 ? -7.885 2.984 16.447 1.00 95.25 102 ARG A C 1
ATOM 791 O O . ARG A 1 102 ? -8.487 2.811 15.385 1.00 95.25 102 ARG A O 1
ATOM 798 N N . ILE A 1 103 ? -8.307 2.555 17.626 1.00 95.81 103 ILE A N 1
ATOM 799 C CA . ILE A 1 103 ? -9.482 1.715 17.810 1.00 95.81 103 ILE A CA 1
ATOM 800 C C . ILE A 1 103 ? -10.484 2.492 18.643 1.00 95.81 103 ILE A C 1
ATOM 802 O O . ILE A 1 103 ? -10.140 3.084 19.668 1.00 95.81 103 ILE A O 1
ATOM 806 N N . TYR A 1 104 ? -11.731 2.485 18.200 1.00 96.62 104 TYR A N 1
ATOM 807 C CA . TYR A 1 104 ? -12.849 2.947 18.999 1.00 96.62 104 TYR A CA 1
ATOM 808 C C . TYR A 1 104 ? -13.851 1.819 19.134 1.00 96.62 104 TYR A C 1
ATOM 810 O O . TYR A 1 104 ? -14.145 1.157 18.143 1.00 96.62 104 TYR A O 1
ATOM 818 N N . TYR A 1 105 ? -14.404 1.642 20.322 1.00 95.88 105 TYR A N 1
ATOM 819 C CA . TYR A 1 105 ? -15.442 0.659 20.587 1.00 95.88 105 TYR A CA 1
ATOM 820 C C . TYR A 1 105 ? -16.739 1.356 20.992 1.00 95.88 105 TYR A C 1
ATOM 822 O O . TYR A 1 105 ? -16.739 2.513 21.422 1.00 95.88 105 TYR A O 1
ATOM 830 N N . LYS A 1 106 ? -17.852 0.654 20.826 1.00 95.50 106 LYS A N 1
ATOM 831 C CA . LYS A 1 106 ? -19.155 1.031 21.358 1.00 95.50 106 LYS A CA 1
ATOM 832 C C . LYS A 1 106 ? -19.902 -0.238 21.733 1.00 95.50 106 LYS A C 1
ATOM 834 O O . LYS A 1 106 ? -20.149 -1.085 20.877 1.00 95.50 106 LYS A O 1
ATOM 839 N N . GLU A 1 107 ? -20.265 -0.324 23.000 1.00 92.00 107 GLU A N 1
ATOM 840 C CA . GLU A 1 107 ? -21.074 -1.407 23.548 1.00 92.00 107 GLU A CA 1
ATOM 841 C C . GLU A 1 107 ? -22.505 -1.361 23.006 1.00 92.00 107 GLU A C 1
ATOM 843 O O . GLU A 1 107 ? -23.016 -0.306 22.599 1.00 92.00 107 GLU A O 1
ATOM 848 N N . GLU A 1 108 ? -23.186 -2.502 23.044 1.00 84.00 108 GLU A N 1
ATOM 849 C CA . GLU A 1 108 ? -24.615 -2.556 22.767 1.00 84.00 108 GLU A CA 1
ATOM 850 C C . GLU A 1 108 ? -25.394 -1.578 23.675 1.00 84.00 108 GLU A C 1
ATOM 852 O O . GLU A 1 108 ? -25.074 -1.368 24.846 1.00 84.00 108 GLU A O 1
ATOM 857 N N . GLY A 1 109 ? -26.398 -0.902 23.110 1.00 81.06 109 GLY A N 1
ATOM 858 C CA . GLY A 1 109 ? -27.241 0.051 23.842 1.00 81.06 109 GLY A CA 1
ATOM 859 C C . GLY A 1 109 ? -26.613 1.421 24.139 1.00 81.06 109 GLY A C 1
ATOM 860 O O . GLY A 1 109 ? -27.325 2.316 24.596 1.00 81.06 109 GLY A O 1
ATOM 861 N N . HIS A 1 110 ? -25.332 1.637 23.829 1.00 85.88 110 HIS A N 1
ATOM 862 C CA . HIS A 1 110 ? -24.657 2.921 24.030 1.00 85.88 110 HIS A CA 1
ATOM 863 C C . HIS A 1 110 ? -24.666 3.791 22.765 1.00 85.88 110 HIS A C 1
ATOM 865 O O . HIS A 1 110 ? -24.683 3.305 21.632 1.00 85.88 110 HIS A O 1
ATOM 871 N N . SER A 1 111 ? -24.670 5.116 22.945 1.00 83.38 111 SER A N 1
ATOM 872 C CA . SER A 1 111 ? -24.817 6.081 21.843 1.00 83.38 111 SER A CA 1
ATOM 873 C C . SER A 1 111 ? -23.491 6.562 21.241 1.00 83.38 111 SER A C 1
ATOM 875 O O . SER A 1 111 ? -23.478 7.019 20.096 1.00 83.38 111 SER A O 1
ATOM 877 N N . GLY A 1 112 ? -22.377 6.454 21.972 1.00 90.56 112 GLY A N 1
ATOM 878 C CA . GLY A 1 112 ? -21.083 7.037 21.602 1.00 90.56 112 GLY A CA 1
ATOM 879 C C . GLY A 1 112 ? -19.958 6.013 21.481 1.00 90.56 112 GLY A C 1
ATOM 880 O O . GLY A 1 112 ? -19.971 4.994 22.156 1.00 90.56 112 GLY A O 1
ATOM 881 N N . TYR A 1 113 ? -18.979 6.308 20.624 1.00 95.50 113 TYR A N 1
ATOM 882 C CA . TYR A 1 113 ? -17.752 5.519 20.515 1.00 95.50 113 TYR A CA 1
ATOM 883 C C . TYR A 1 113 ? -16.682 6.046 21.473 1.00 95.50 113 TYR A C 1
ATOM 885 O O . TYR A 1 113 ? -16.399 7.247 21.479 1.00 95.50 113 TYR A O 1
ATOM 893 N N . THR A 1 114 ? -16.037 5.139 22.195 1.00 94.81 114 THR A N 1
ATOM 894 C CA . THR A 1 114 ? -14.932 5.416 23.118 1.00 94.81 114 THR A CA 1
ATOM 895 C C . THR A 1 114 ? -13.623 4.923 22.512 1.00 94.81 114 THR A C 1
ATOM 897 O O . THR A 1 114 ? -13.578 3.847 21.922 1.00 94.81 114 THR A O 1
ATOM 900 N N . ARG A 1 115 ? -12.548 5.715 22.611 1.00 94.19 115 ARG A N 1
ATOM 901 C CA . ARG A 1 115 ? -11.222 5.331 22.099 1.00 94.19 115 ARG A CA 1
ATOM 902 C C . ARG A 1 115 ? -10.543 4.359 23.059 1.00 94.19 115 ARG A C 1
ATOM 904 O O . ARG A 1 115 ? -10.441 4.655 24.245 1.00 94.19 115 ARG A O 1
ATOM 911 N N . VAL A 1 116 ? -10.024 3.261 22.521 1.00 91.56 116 VAL A N 1
ATOM 912 C CA . VAL A 1 116 ? -9.140 2.339 23.241 1.00 91.56 116 VAL A CA 1
ATOM 913 C C . VAL A 1 116 ? -7.730 2.927 23.248 1.00 91.56 116 VAL A C 1
ATOM 915 O O . VAL A 1 116 ? -7.237 3.370 22.209 1.00 91.56 116 VAL A O 1
ATOM 918 N N . TYR A 1 117 ? -7.092 2.945 24.417 1.00 87.81 117 TYR A N 1
ATOM 919 C CA . TYR A 1 117 ? -5.716 3.406 24.595 1.00 87.81 117 TYR A CA 1
ATOM 920 C C . TYR A 1 117 ? -4.814 2.260 25.074 1.00 87.81 117 TYR A C 1
ATOM 922 O O . TYR A 1 117 ? -5.276 1.418 25.840 1.00 87.81 117 TYR A O 1
ATOM 930 N N . PRO A 1 118 ? -3.517 2.266 24.713 1.00 88.56 118 PRO A N 1
ATOM 931 C CA . PRO A 1 118 ? -2.866 3.179 23.771 1.00 88.56 118 PRO A CA 1
ATOM 932 C C . PRO A 1 118 ? -3.158 2.811 22.308 1.00 88.56 118 PRO A C 1
ATOM 934 O O . PRO A 1 118 ? -3.565 1.690 22.002 1.00 88.56 118 PRO A O 1
ATOM 937 N N . ASP A 1 119 ? -2.906 3.754 21.397 1.00 91.25 119 ASP A N 1
ATOM 938 C CA . ASP A 1 119 ? -2.887 3.433 19.968 1.00 91.25 119 ASP A CA 1
ATOM 939 C C . ASP A 1 119 ? -1.807 2.386 19.672 1.00 91.25 119 ASP A C 1
ATOM 941 O O . ASP A 1 119 ? -0.728 2.403 20.269 1.00 91.25 119 ASP A O 1
ATOM 945 N N . GLN A 1 120 ? -2.081 1.505 18.715 1.00 87.31 120 GLN A N 1
ATOM 946 C CA . GLN A 1 120 ? -1.175 0.423 18.349 1.00 87.31 120 GLN A CA 1
ATOM 947 C C . GLN A 1 120 ? -0.312 0.842 17.162 1.00 87.31 120 GLN A C 1
ATOM 949 O O . GLN A 1 120 ? -0.827 1.294 16.142 1.00 87.31 120 GLN A O 1
ATOM 954 N N . VAL A 1 121 ? 1.003 0.679 17.269 1.00 85.44 121 VAL A N 1
ATOM 955 C CA . VAL A 1 121 ? 1.907 0.918 16.139 1.00 85.44 121 VAL A CA 1
ATOM 956 C C . VAL A 1 121 ? 1.939 -0.333 15.270 1.00 85.44 121 VAL A C 1
ATOM 958 O O . VAL A 1 121 ? 2.294 -1.412 15.739 1.00 85.44 121 VAL A O 1
ATOM 961 N N . ILE A 1 122 ? 1.598 -0.180 13.994 1.00 76.88 122 ILE A N 1
ATOM 962 C CA . ILE A 1 122 ? 1.783 -1.206 12.974 1.00 76.88 122 ILE A CA 1
ATOM 963 C C . ILE A 1 122 ? 3.004 -0.794 12.164 1.00 76.88 122 ILE A C 1
ATOM 965 O O . ILE A 1 122 ? 2.960 0.138 11.363 1.00 76.88 122 ILE A O 1
ATOM 969 N N . VAL A 1 123 ? 4.116 -1.484 12.397 1.00 69.25 123 VAL A N 1
ATOM 970 C CA . VAL A 1 123 ? 5.286 -1.378 11.527 1.00 69.25 123 VAL A CA 1
ATOM 971 C C . VAL A 1 123 ? 5.067 -2.307 10.335 1.00 69.25 123 VAL A C 1
ATOM 973 O O . VAL A 1 123 ? 4.964 -3.522 10.537 1.00 69.25 123 VAL A O 1
ATOM 976 N N . PRO A 1 124 ? 4.952 -1.785 9.100 1.00 61.25 124 PRO A N 1
ATOM 977 C CA . PRO A 1 124 ? 4.893 -2.651 7.936 1.00 61.25 124 PRO A CA 1
ATOM 978 C C . PRO A 1 124 ? 6.180 -3.478 7.901 1.00 61.25 124 PRO A C 1
ATOM 980 O O . PRO A 1 124 ? 7.284 -2.937 7.885 1.00 61.25 124 PRO A O 1
ATOM 983 N N . VAL A 1 125 ? 6.051 -4.807 7.943 1.00 64.00 125 VAL A N 1
ATOM 984 C CA . VAL A 1 125 ? 7.211 -5.692 7.800 1.00 64.00 125 VAL A CA 1
ATOM 985 C C . VAL A 1 125 ? 7.768 -5.453 6.391 1.00 64.00 125 VAL A C 1
ATOM 987 O O . VAL A 1 125 ? 7.043 -5.730 5.431 1.00 64.00 125 VAL A O 1
ATOM 990 N N . PRO A 1 126 ? 9.023 -4.983 6.232 1.00 48.31 126 PRO A N 1
ATOM 991 C CA . PRO A 1 126 ? 9.535 -4.443 4.963 1.00 48.31 126 PRO A CA 1
ATOM 992 C C . PRO A 1 126 ? 9.477 -5.386 3.750 1.00 48.31 126 PRO A C 1
ATOM 994 O O . PRO A 1 126 ? 9.676 -4.947 2.625 1.00 48.31 126 PRO A O 1
ATOM 997 N N . TYR A 1 127 ? 9.215 -6.679 3.963 1.00 45.72 127 TYR A N 1
ATOM 998 C CA . TYR A 1 127 ? 9.285 -7.716 2.934 1.00 45.72 127 TYR A CA 1
ATOM 999 C C . TYR A 1 127 ? 7.974 -8.463 2.647 1.00 45.72 127 TYR A C 1
ATOM 1001 O O . TYR A 1 127 ? 7.925 -9.210 1.676 1.00 45.72 127 TYR A O 1
ATOM 1009 N N . ALA A 1 128 ? 6.913 -8.300 3.446 1.00 56.28 128 ALA A N 1
ATOM 1010 C CA . ALA A 1 128 ? 5.726 -9.163 3.327 1.00 56.28 128 ALA A CA 1
ATOM 1011 C C . ALA A 1 128 ? 4.609 -8.603 2.425 1.00 56.28 128 ALA A C 1
ATOM 1013 O O . ALA A 1 128 ? 3.778 -9.369 1.947 1.00 56.28 128 ALA A O 1
ATOM 1014 N N . LEU A 1 129 ? 4.583 -7.290 2.174 1.00 52.41 129 LEU A N 1
ATOM 1015 C CA . LEU A 1 129 ? 3.502 -6.629 1.424 1.00 52.41 129 LEU A CA 1
ATOM 1016 C C . LEU A 1 129 ? 3.905 -6.145 0.032 1.00 52.41 129 LEU A C 1
ATOM 1018 O O . LEU A 1 129 ? 3.064 -5.652 -0.720 1.00 52.41 129 LEU A O 1
ATOM 1022 N N . TRP A 1 130 ? 5.169 -6.327 -0.348 1.00 48.84 130 TRP A N 1
ATOM 1023 C CA . TRP A 1 130 ? 5.656 -5.903 -1.651 1.00 48.84 130 TRP A CA 1
ATOM 1024 C C . TRP A 1 130 ? 5.530 -7.024 -2.677 1.00 48.84 130 TRP A C 1
ATOM 1026 O O . TRP A 1 130 ? 6.505 -7.621 -3.116 1.00 48.84 130 TRP A O 1
ATOM 1036 N N . THR A 1 131 ? 4.302 -7.322 -3.079 1.00 58.66 131 THR A N 1
ATOM 1037 C CA . THR A 1 131 ? 4.085 -7.926 -4.391 1.00 58.66 131 THR A CA 1
ATOM 1038 C C . THR A 1 131 ? 2.686 -7.586 -4.863 1.00 58.66 131 THR A C 1
ATOM 1040 O O . THR A 1 131 ? 1.714 -8.054 -4.288 1.00 58.66 131 THR A O 1
ATOM 1043 N N . THR A 1 132 ? 2.607 -6.674 -5.835 1.00 51.19 132 THR A N 1
ATOM 1044 C CA . THR A 1 132 ? 1.584 -6.578 -6.906 1.00 51.19 132 THR A CA 1
ATOM 1045 C C . THR A 1 132 ? 1.925 -5.418 -7.867 1.00 51.19 132 THR A C 1
ATOM 1047 O O . THR A 1 132 ? 1.425 -5.384 -8.983 1.00 51.19 132 THR A O 1
ATOM 1050 N N . ALA A 1 133 ? 2.863 -4.519 -7.535 1.00 54.47 133 ALA A N 1
ATOM 1051 C CA . ALA A 1 133 ? 3.364 -3.521 -8.486 1.00 54.47 133 ALA A CA 1
ATOM 1052 C C . ALA A 1 133 ? 4.892 -3.402 -8.413 1.00 54.47 133 ALA A C 1
ATOM 1054 O O . ALA A 1 133 ? 5.435 -2.672 -7.582 1.00 54.47 133 ALA A O 1
ATOM 1055 N N . SER A 1 134 ? 5.595 -4.134 -9.281 1.00 58.47 134 SER A N 1
ATOM 1056 C CA . SER A 1 134 ? 6.988 -3.807 -9.590 1.00 58.47 134 SER A CA 1
ATOM 1057 C C . SER A 1 134 ? 6.994 -2.421 -10.229 1.00 58.47 134 SER A C 1
ATOM 1059 O O . SER A 1 134 ? 6.428 -2.240 -11.305 1.00 58.47 134 SER A O 1
ATOM 1061 N N . GLY A 1 135 ? 7.605 -1.439 -9.567 1.00 66.94 135 GLY A N 1
ATOM 1062 C CA . GLY A 1 135 ? 7.941 -0.170 -10.212 1.00 66.94 135 GLY A CA 1
ATOM 1063 C C . GLY A 1 135 ? 8.965 -0.369 -11.342 1.00 66.94 135 GLY A C 1
ATOM 1064 O O . GLY A 1 135 ? 9.428 -1.497 -11.559 1.00 66.94 135 GLY A O 1
ATOM 1065 N N . PRO A 1 136 ? 9.340 0.704 -12.063 1.00 74.62 136 PRO A N 1
ATOM 1066 C CA . PRO A 1 136 ? 10.437 0.634 -13.022 1.00 74.62 136 PRO A CA 1
ATOM 1067 C C . PRO A 1 136 ? 11.726 0.193 -12.317 1.00 74.62 136 PRO A C 1
ATOM 1069 O O . PRO A 1 136 ? 12.042 0.663 -11.221 1.00 74.62 136 PRO A O 1
ATOM 1072 N N . LEU A 1 137 ? 12.470 -0.716 -12.947 1.00 81.62 137 LEU A N 1
ATOM 1073 C CA . LEU A 1 137 ? 13.803 -1.090 -12.490 1.00 81.62 137 LEU A CA 1
ATOM 1074 C C . LEU A 1 137 ? 14.796 -0.013 -12.940 1.00 81.62 137 LEU A C 1
ATOM 1076 O O . LEU A 1 137 ? 15.145 0.052 -14.116 1.00 81.62 137 LEU A O 1
ATOM 1080 N N . THR A 1 138 ? 15.278 0.800 -12.002 1.00 85.88 138 THR A N 1
ATOM 1081 C CA . THR A 1 138 ? 16.387 1.732 -12.247 1.00 85.88 138 THR A CA 1
ATOM 1082 C C . THR A 1 138 ? 17.695 1.100 -11.791 1.00 85.88 138 THR A C 1
ATOM 1084 O O . THR A 1 138 ? 17.866 0.803 -10.608 1.00 85.88 138 THR A O 1
ATOM 1087 N N . VAL A 1 139 ? 18.640 0.918 -12.713 1.00 87.69 139 VAL A N 1
ATOM 1088 C CA . VAL A 1 139 ? 19.988 0.419 -12.411 1.00 87.69 139 VAL A CA 1
ATOM 1089 C C . VAL A 1 139 ? 20.979 1.571 -12.558 1.00 87.69 139 VAL A C 1
ATOM 1091 O O . VAL A 1 139 ? 21.195 2.068 -13.657 1.00 87.69 139 VAL A O 1
ATOM 1094 N N . ASN A 1 140 ? 21.609 1.993 -11.457 1.00 87.81 140 ASN A N 1
ATOM 1095 C CA . ASN A 1 140 ? 22.726 2.945 -11.497 1.00 87.81 140 ASN A CA 1
ATOM 1096 C C . ASN A 1 140 ? 24.004 2.221 -11.958 1.00 87.81 140 ASN A C 1
ATOM 1098 O O . ASN A 1 140 ? 24.880 1.915 -11.148 1.00 87.81 140 ASN A O 1
ATOM 1102 N N . GLY A 1 141 ? 24.088 1.902 -13.250 1.00 88.75 141 GLY A N 1
ATOM 1103 C CA . GLY A 1 141 ? 25.238 1.233 -13.859 1.00 88.75 141 GLY A CA 1
ATOM 1104 C C . GLY A 1 141 ? 24.837 0.170 -14.877 1.00 88.75 141 GLY A C 1
ATOM 1105 O O . GLY A 1 141 ? 23.886 0.346 -15.632 1.00 88.75 141 GLY A O 1
ATOM 1106 N N . THR A 1 142 ? 25.584 -0.933 -14.900 1.00 87.31 142 THR A N 1
ATOM 1107 C CA . THR A 1 142 ? 25.393 -2.012 -15.875 1.00 87.31 142 THR A CA 1
ATOM 1108 C C . THR A 1 142 ? 24.374 -3.036 -15.385 1.00 87.31 142 THR A C 1
ATOM 1110 O O . THR A 1 142 ? 24.517 -3.584 -14.291 1.00 87.31 142 THR A O 1
ATOM 1113 N N . LEU A 1 143 ? 23.389 -3.348 -16.227 1.00 89.38 143 LEU A N 1
ATOM 1114 C CA . LEU A 1 143 ? 22.552 -4.537 -16.088 1.00 89.38 143 LEU A CA 1
ATOM 1115 C C . LEU A 1 143 ? 23.167 -5.676 -16.912 1.00 89.38 143 LEU A C 1
ATOM 1117 O O . LEU A 1 143 ? 23.123 -5.638 -18.138 1.00 89.38 143 LEU A O 1
ATOM 1121 N N . ASP A 1 144 ? 23.747 -6.669 -16.238 1.00 89.56 144 ASP A N 1
ATOM 1122 C CA . ASP A 1 144 ? 24.265 -7.886 -16.872 1.00 89.56 144 ASP A CA 1
ATOM 1123 C C . ASP A 1 144 ? 23.225 -9.010 -16.773 1.00 89.56 144 ASP A C 1
ATOM 1125 O O . ASP A 1 144 ? 22.764 -9.358 -15.682 1.00 89.56 144 ASP A O 1
ATOM 1129 N N . LEU A 1 145 ? 22.823 -9.558 -17.918 1.00 86.25 145 LEU A N 1
ATOM 1130 C CA . LEU A 1 145 ? 21.820 -10.612 -18.013 1.00 86.25 145 LEU A CA 1
ATOM 1131 C C . LEU A 1 145 ? 22.494 -11.882 -18.518 1.00 86.25 145 LEU A C 1
ATOM 1133 O O . LEU A 1 145 ? 22.941 -11.951 -19.656 1.00 86.25 145 LEU A O 1
ATOM 1137 N N . GLY A 1 146 ? 22.496 -12.931 -17.694 1.00 87.06 146 GLY A N 1
ATOM 1138 C CA . GLY A 1 146 ? 23.191 -14.183 -18.014 1.00 87.06 146 GLY A CA 1
ATOM 1139 C C . GLY A 1 146 ? 22.605 -14.991 -19.183 1.00 87.06 146 GLY A C 1
ATOM 1140 O O . GLY A 1 146 ? 23.120 -16.062 -19.498 1.00 87.06 146 GLY A O 1
ATOM 1141 N N . SER A 1 147 ? 21.503 -14.555 -19.800 1.00 85.06 147 SER A N 1
ATOM 1142 C CA . SER A 1 147 ? 20.891 -15.236 -20.950 1.00 85.06 147 SER A CA 1
ATOM 1143 C C . SER A 1 147 ? 20.195 -14.249 -21.891 1.00 85.06 147 SER A C 1
ATOM 1145 O O . SER A 1 147 ? 20.862 -13.630 -22.707 1.00 85.06 147 SER A O 1
ATOM 1147 N N . GLN A 1 148 ? 18.866 -14.107 -21.817 1.00 80.81 148 GLN A N 1
ATOM 1148 C CA . GLN A 1 148 ? 18.087 -13.309 -22.769 1.00 80.81 148 GLN A CA 1
ATOM 1149 C C . GLN A 1 148 ? 17.362 -12.163 -22.064 1.00 80.81 148 GLN A C 1
ATOM 1151 O O . GLN A 1 148 ? 16.815 -12.347 -20.977 1.00 80.81 148 GLN A O 1
ATOM 1156 N N . ALA A 1 149 ? 17.333 -11.003 -22.718 1.00 85.44 149 ALA A N 1
ATOM 1157 C CA . ALA A 1 149 ? 16.470 -9.879 -22.377 1.00 85.44 149 ALA A CA 1
ATOM 1158 C C . ALA A 1 149 ? 15.284 -9.853 -23.349 1.00 85.44 149 ALA A C 1
ATOM 1160 O O . ALA A 1 149 ? 15.468 -10.037 -24.552 1.00 85.44 149 ALA A O 1
ATOM 1161 N N . THR A 1 150 ? 14.071 -9.619 -22.856 1.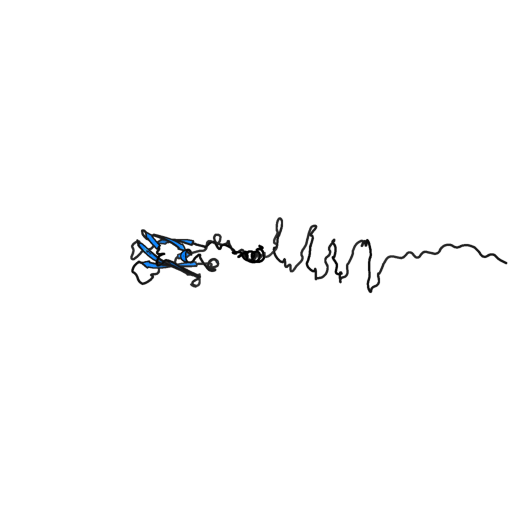00 84.81 150 THR A N 1
ATOM 1162 C CA . THR A 1 150 ? 12.883 -9.447 -23.701 1.00 84.81 150 THR A CA 1
ATOM 1163 C C . THR A 1 150 ? 12.169 -8.177 -23.276 1.00 84.81 150 THR A C 1
ATOM 1165 O O . THR A 1 150 ? 11.812 -8.033 -22.109 1.00 84.81 150 THR A O 1
ATOM 1168 N N . PHE A 1 151 ? 11.954 -7.272 -24.226 1.00 84.81 151 PHE A N 1
ATOM 1169 C CA . PHE A 1 151 ? 11.256 -6.009 -24.016 1.00 84.81 151 PHE A CA 1
ATOM 1170 C C . PHE A 1 151 ? 9.962 -6.048 -24.831 1.00 84.81 151 PHE A C 1
ATOM 1172 O O . PHE A 1 151 ? 9.988 -6.348 -26.022 1.00 84.81 151 PHE A O 1
ATOM 1179 N N . SER A 1 152 ? 8.817 -5.820 -24.183 1.00 86.94 152 SER A N 1
ATOM 1180 C CA . SER A 1 152 ? 7.500 -5.832 -24.841 1.00 86.94 152 SER A CA 1
ATOM 1181 C C . SER A 1 152 ? 7.151 -4.512 -25.534 1.00 86.94 152 SER A C 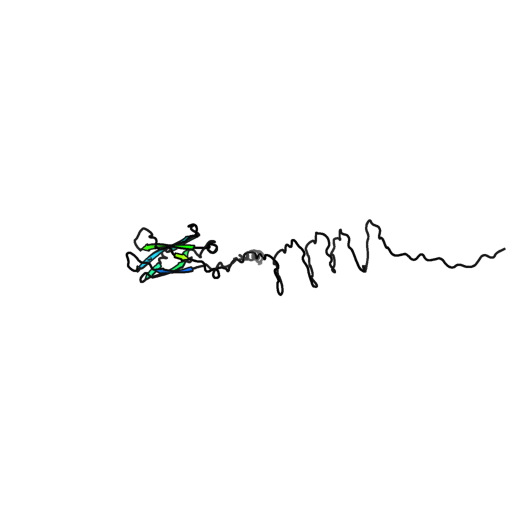1
ATOM 1183 O O . SER A 1 152 ? 6.118 -4.427 -26.190 1.00 86.94 152 SER A O 1
ATOM 1185 N N . GLY A 1 153 ? 7.972 -3.484 -25.331 1.00 83.19 153 GLY A N 1
ATOM 1186 C CA . GLY A 1 153 ? 7.844 -2.166 -25.940 1.00 83.19 153 GLY A CA 1
ATOM 1187 C C . GLY A 1 153 ? 9.200 -1.674 -26.429 1.00 83.19 153 GLY A C 1
ATOM 1188 O O . GLY A 1 153 ? 10.115 -2.472 -26.642 1.00 83.19 153 GLY A O 1
ATOM 1189 N N . ASP A 1 154 ? 9.312 -0.360 -26.575 1.00 81.94 154 ASP A N 1
ATOM 1190 C CA . ASP A 1 154 ? 10.500 0.262 -27.145 1.00 81.94 154 ASP A CA 1
ATOM 1191 C C . ASP A 1 154 ? 11.700 0.189 -26.196 1.00 81.94 154 ASP A C 1
ATOM 1193 O O . ASP A 1 154 ? 11.569 0.229 -24.969 1.00 81.94 154 ASP A O 1
ATOM 1197 N N . ILE A 1 155 ? 12.886 0.094 -26.794 1.00 85.44 155 ILE A N 1
ATOM 1198 C CA . ILE A 1 155 ? 14.164 0.217 -26.101 1.00 85.44 155 ILE A CA 1
ATOM 1199 C C . ILE A 1 155 ? 14.757 1.555 -26.533 1.00 85.44 155 ILE A C 1
ATOM 1201 O O . ILE A 1 155 ? 15.198 1.687 -27.673 1.00 85.44 155 ILE A O 1
ATOM 1205 N N . ASP A 1 156 ? 14.753 2.531 -25.626 1.00 85.06 156 ASP A N 1
ATOM 1206 C CA . ASP A 1 156 ? 15.433 3.809 -25.828 1.00 85.06 156 ASP A CA 1
ATOM 1207 C C . ASP A 1 156 ? 16.861 3.720 -25.279 1.00 85.06 156 ASP A C 1
ATOM 1209 O O . ASP A 1 156 ? 17.081 3.255 -24.155 1.00 85.06 156 ASP A O 1
ATOM 1213 N N . VAL A 1 157 ? 17.842 4.103 -26.091 1.00 83.81 157 VAL A N 1
ATOM 1214 C CA . VAL A 1 157 ? 19.265 3.996 -25.759 1.00 83.81 157 VAL A CA 1
ATOM 1215 C C . VAL A 1 157 ? 19.948 5.298 -26.151 1.00 83.81 157 VAL A C 1
ATOM 1217 O O . VAL A 1 157 ? 20.206 5.532 -27.326 1.00 83.81 157 VAL A O 1
ATOM 1220 N N . ASP A 1 158 ? 20.312 6.107 -25.152 1.00 84.19 158 ASP A N 1
ATOM 1221 C CA . ASP A 1 158 ? 21.047 7.369 -25.354 1.00 84.19 158 ASP A CA 1
ATOM 1222 C C . ASP A 1 158 ? 22.463 7.159 -25.934 1.00 84.19 158 ASP A C 1
ATOM 1224 O O . ASP A 1 158 ? 23.066 8.073 -26.497 1.00 84.19 158 ASP A O 1
ATOM 1228 N N . GLY A 1 159 ? 23.027 5.964 -25.729 1.00 82.75 159 GLY A N 1
ATOM 1229 C CA . GLY A 1 159 ? 24.376 5.578 -26.147 1.00 82.75 159 GLY A CA 1
ATOM 1230 C C . GLY A 1 159 ? 24.397 4.609 -27.332 1.00 82.75 159 GLY A C 1
ATOM 1231 O O . GLY A 1 159 ? 23.628 4.719 -28.280 1.00 82.75 159 GLY A O 1
ATOM 1232 N N . ASN A 1 160 ? 25.304 3.631 -27.286 1.00 75.69 160 ASN A N 1
ATOM 1233 C CA . ASN A 1 160 ? 25.467 2.641 -28.351 1.00 75.69 160 ASN A CA 1
ATOM 1234 C C . ASN A 1 160 ? 24.758 1.319 -28.024 1.00 75.69 160 ASN A C 1
ATOM 1236 O O . ASN A 1 160 ? 24.890 0.794 -26.918 1.00 75.69 160 ASN A O 1
ATOM 1240 N N . VAL A 1 161 ? 24.113 0.721 -29.030 1.00 82.38 161 VAL A N 1
ATOM 1241 C CA . VAL A 1 161 ? 23.702 -0.691 -29.008 1.00 82.38 161 VAL A CA 1
ATOM 1242 C C . VAL A 1 161 ? 24.798 -1.523 -29.675 1.00 82.38 161 VAL A C 1
ATOM 1244 O O . VAL A 1 161 ? 24.977 -1.465 -30.888 1.00 82.38 161 VAL A O 1
ATOM 1247 N N . ALA A 1 162 ? 25.550 -2.290 -28.883 1.00 75.00 162 ALA A N 1
ATOM 1248 C CA . ALA A 1 162 ? 26.595 -3.180 -29.386 1.00 75.00 162 ALA A CA 1
ATOM 1249 C C . ALA A 1 162 ? 26.081 -4.625 -29.482 1.00 75.00 162 ALA A C 1
ATOM 1251 O O . ALA A 1 162 ? 25.696 -5.222 -28.478 1.00 75.00 162 ALA A O 1
ATOM 1252 N N . LEU A 1 163 ? 26.118 -5.207 -30.683 1.00 78.25 163 LEU A N 1
ATOM 1253 C CA . LEU A 1 163 ? 25.816 -6.621 -30.921 1.00 78.25 163 LEU A CA 1
ATOM 1254 C C . LEU A 1 163 ? 27.142 -7.363 -31.140 1.00 78.25 163 LEU A C 1
ATOM 1256 O O . LEU A 1 163 ? 27.840 -7.124 -32.119 1.00 78.25 163 LEU A O 1
ATOM 1260 N N . ASN A 1 164 ? 27.525 -8.233 -30.203 1.00 69.94 164 ASN A N 1
ATOM 1261 C CA . ASN A 1 164 ? 28.831 -8.913 -30.208 1.00 69.94 164 ASN A CA 1
ATOM 1262 C C . ASN A 1 164 ? 28.875 -10.204 -31.057 1.00 69.94 164 ASN A C 1
ATOM 1264 O O . ASN A 1 164 ? 29.940 -10.795 -31.216 1.00 69.94 164 ASN A O 1
ATOM 1268 N N . SER A 1 165 ? 27.726 -10.655 -31.565 1.00 71.00 165 SER A N 1
ATOM 1269 C CA . SER A 1 165 ? 27.530 -11.870 -32.378 1.00 71.00 165 SER A CA 1
ATOM 1270 C C . SER A 1 165 ? 26.605 -11.549 -33.563 1.00 71.00 165 SER A C 1
ATOM 1272 O O . SER A 1 165 ? 26.260 -10.384 -33.718 1.00 71.00 165 SER A O 1
ATOM 1274 N N . ASN A 1 166 ? 26.182 -12.546 -34.366 1.00 61.97 166 ASN A N 1
ATOM 1275 C CA . ASN A 1 166 ? 25.231 -12.458 -35.503 1.00 61.97 166 ASN A CA 1
ATOM 1276 C C . ASN A 1 166 ? 23.866 -11.811 -35.147 1.00 61.97 166 ASN A C 1
ATOM 1278 O O . ASN A 1 166 ? 22.816 -12.452 -35.200 1.00 61.97 166 ASN A O 1
ATOM 1282 N N . GLY A 1 167 ? 23.877 -10.549 -34.741 1.00 57.34 167 GLY A N 1
ATOM 1283 C CA . GLY A 1 167 ? 22.725 -9.770 -34.352 1.00 57.34 167 GLY A CA 1
ATOM 1284 C C . GLY A 1 167 ? 21.964 -9.359 -35.597 1.00 57.34 167 GLY A C 1
ATOM 1285 O O . GLY A 1 167 ? 22.475 -8.624 -36.435 1.00 57.34 167 GLY A O 1
ATOM 1286 N N . SER A 1 168 ? 20.743 -9.863 -35.729 1.00 61.34 168 SER A N 1
ATOM 1287 C CA . SER A 1 168 ? 19.831 -9.454 -36.786 1.00 61.34 168 SER A CA 1
ATOM 1288 C C . SER A 1 168 ? 18.975 -8.306 -36.264 1.00 61.34 168 SER A C 1
ATOM 1290 O O . SER A 1 168 ? 18.118 -8.506 -35.404 1.00 61.34 168 SER A O 1
ATOM 1292 N N . ILE A 1 169 ? 19.218 -7.097 -36.768 1.00 65.50 169 ILE A N 1
ATOM 1293 C CA . ILE A 1 169 ? 18.304 -5.968 -36.584 1.00 65.50 169 ILE A CA 1
ATOM 1294 C C . ILE A 1 169 ? 17.231 -6.110 -37.667 1.00 65.50 169 ILE A C 1
ATOM 1296 O O . ILE A 1 169 ? 17.373 -5.591 -38.771 1.00 65.50 169 ILE A O 1
ATOM 1300 N N . VAL A 1 170 ? 16.178 -6.880 -37.384 1.00 57.81 170 VAL A N 1
ATOM 1301 C CA . VAL A 1 170 ? 15.020 -6.999 -38.284 1.00 57.81 170 VAL A CA 1
ATOM 1302 C C . VAL A 1 170 ? 14.122 -5.791 -38.049 1.00 57.81 170 VAL A C 1
ATOM 1304 O O . VAL A 1 170 ? 13.129 -5.857 -37.326 1.00 57.81 170 VAL A O 1
ATOM 1307 N N . ALA A 1 171 ? 14.510 -4.649 -38.604 1.00 51.94 171 ALA A N 1
ATOM 1308 C CA . ALA A 1 171 ? 13.690 -3.457 -38.537 1.00 51.94 171 ALA A CA 1
ATOM 1309 C C . ALA A 1 171 ? 12.582 -3.541 -39.603 1.00 51.94 171 ALA A C 1
ATOM 1311 O O . ALA A 1 171 ? 12.862 -3.535 -40.794 1.00 51.94 171 ALA A O 1
ATOM 1312 N N . GLN A 1 172 ? 11.314 -3.551 -39.183 1.00 49.88 172 GLN A N 1
ATOM 1313 C CA . GLN A 1 172 ? 10.244 -2.920 -39.977 1.00 49.88 172 GLN A CA 1
ATOM 1314 C C . GLN A 1 172 ? 10.163 -1.405 -39.67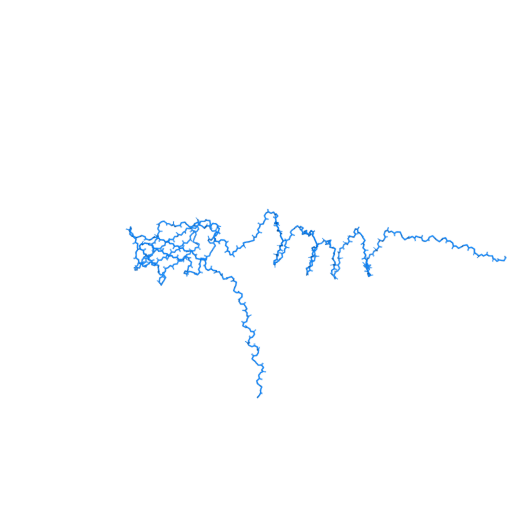6 1.00 49.88 172 GLN A C 1
ATOM 1316 O O . GLN A 1 172 ? 9.146 -0.768 -39.927 1.00 49.88 172 GLN A O 1
ATOM 1321 N N . GLY A 1 173 ? 11.221 -0.835 -39.085 1.00 51.25 173 GLY A N 1
ATOM 1322 C CA . GLY A 1 173 ? 11.323 0.560 -38.672 1.00 51.25 173 GLY A CA 1
ATOM 1323 C C . GLY A 1 173 ? 12.472 1.268 -39.387 1.00 51.25 173 GLY A C 1
ATOM 1324 O O . GLY A 1 173 ? 13.532 0.693 -39.615 1.00 51.25 173 GLY A O 1
ATOM 1325 N N . THR A 1 174 ? 12.251 2.523 -39.759 1.00 50.25 174 THR A N 1
ATOM 1326 C CA . THR A 1 174 ? 13.230 3.376 -40.435 1.00 50.25 174 THR A CA 1
ATOM 1327 C C . THR A 1 174 ? 14.477 3.581 -39.570 1.00 50.25 174 THR A C 1
ATOM 1329 O O . THR A 1 174 ? 14.388 4.133 -38.475 1.00 50.25 174 THR A O 1
ATOM 1332 N N . VAL A 1 175 ? 15.655 3.206 -40.074 1.00 54.38 175 VAL A N 1
ATOM 1333 C CA . VAL A 1 175 ? 16.941 3.618 -39.489 1.00 54.38 175 VAL A CA 1
ATOM 1334 C C . VAL A 1 175 ? 17.229 5.038 -39.973 1.00 54.38 175 VAL A C 1
ATOM 1336 O O . VAL A 1 175 ? 17.757 5.239 -41.062 1.00 54.38 175 VAL A O 1
ATOM 1339 N N . SER A 1 176 ? 16.825 6.039 -39.193 1.00 48.19 176 SER A N 1
ATOM 1340 C CA . SER A 1 176 ? 17.078 7.448 -39.504 1.00 48.19 176 SER A CA 1
ATOM 1341 C C . SER A 1 176 ? 18.123 8.003 -38.543 1.00 48.19 176 SER A C 1
ATOM 1343 O O . SER A 1 176 ? 17.813 8.302 -37.395 1.00 48.19 176 SER A O 1
ATOM 1345 N N . GLY A 1 177 ? 19.360 8.145 -39.018 1.00 43.25 177 GLY A N 1
ATOM 1346 C CA . GLY A 1 177 ? 20.469 8.675 -38.222 1.00 43.25 177 GLY A CA 1
ATOM 1347 C C . GLY A 1 177 ? 21.778 7.964 -38.533 1.00 43.25 177 GLY A C 1
ATOM 1348 O O . GLY A 1 177 ? 22.071 6.925 -37.965 1.00 43.25 177 GLY A O 1
ATOM 1349 N N . THR A 1 178 ? 22.519 8.533 -39.484 1.00 45.38 178 THR A N 1
ATOM 1350 C CA . THR A 1 178 ? 23.961 8.372 -39.745 1.00 45.38 178 THR A CA 1
ATOM 1351 C C . THR A 1 178 ? 24.587 7.000 -39.438 1.00 45.38 178 THR A C 1
ATOM 1353 O O . THR A 1 178 ? 25.019 6.734 -38.320 1.00 45.38 178 THR A O 1
ATOM 1356 N N . SER A 1 179 ? 24.732 6.209 -40.508 1.00 44.59 179 SER A N 1
ATOM 1357 C CA . SER A 1 179 ? 25.560 5.000 -40.672 1.00 44.59 179 SER A CA 1
ATOM 1358 C C . SER A 1 179 ? 25.194 3.761 -39.844 1.00 44.59 179 SER A C 1
ATOM 1360 O O . SER A 1 179 ? 25.458 3.672 -38.649 1.00 44.59 179 SER A O 1
ATOM 1362 N N . LEU A 1 180 ? 24.683 2.749 -40.548 1.00 48.69 180 LEU A N 1
ATOM 1363 C CA . LEU A 1 180 ? 24.615 1.360 -40.107 1.00 48.69 180 LEU A CA 1
ATOM 1364 C C . LEU A 1 180 ? 25.722 0.576 -40.835 1.00 48.69 180 LEU A C 1
ATOM 1366 O O . LEU A 1 180 ? 25.598 0.308 -42.028 1.00 48.69 180 LEU A O 1
ATOM 1370 N N . GLU A 1 181 ? 26.795 0.193 -40.140 1.00 49.09 181 GLU A N 1
ATOM 1371 C CA . GLU A 1 181 ? 27.772 -0.775 -40.664 1.00 49.09 181 GLU A CA 1
ATOM 1372 C C . GLU A 1 181 ? 27.203 -2.199 -40.522 1.00 49.09 181 GLU A C 1
ATOM 1374 O O . GLU A 1 181 ? 27.552 -2.948 -39.610 1.00 49.09 181 GLU A O 1
ATOM 1379 N N . ALA A 1 182 ? 26.264 -2.569 -41.395 1.00 47.69 182 ALA A N 1
ATOM 1380 C CA . ALA A 1 182 ? 25.695 -3.914 -41.445 1.00 47.69 182 ALA A CA 1
ATOM 1381 C C . ALA A 1 182 ? 26.276 -4.724 -42.610 1.00 47.69 182 ALA A C 1
ATOM 1383 O O . ALA A 1 182 ? 26.231 -4.315 -43.769 1.00 47.69 182 ALA A O 1
ATOM 1384 N N . TYR A 1 183 ? 26.727 -5.946 -42.320 1.00 49.31 183 TYR A N 1
ATOM 1385 C CA . TYR A 1 183 ? 26.895 -6.999 -43.323 1.00 49.31 183 TYR A CA 1
ATOM 1386 C C . TYR A 1 183 ? 25.511 -7.617 -43.614 1.00 49.31 183 TYR A C 1
ATOM 1388 O O . TYR A 1 183 ? 25.229 -8.750 -43.233 1.00 49.31 183 TYR A O 1
ATOM 1396 N N . GLY A 1 184 ? 24.585 -6.840 -44.185 1.00 44.03 184 GLY A N 1
ATOM 1397 C CA . GLY A 1 184 ? 23.208 -7.286 -44.408 1.00 44.03 184 GLY A CA 1
ATOM 1398 C C . GLY A 1 184 ? 22.329 -6.246 -45.103 1.00 44.03 184 GLY A C 1
ATOM 1399 O O . GLY A 1 184 ? 22.140 -5.159 -44.582 1.00 44.03 184 GLY A O 1
ATOM 1400 N N . ILE A 1 185 ? 21.838 -6.634 -46.285 1.00 48.09 185 ILE A N 1
ATOM 1401 C CA . ILE A 1 185 ? 20.739 -6.097 -47.113 1.00 48.09 185 ILE A CA 1
ATOM 1402 C C . ILE A 1 185 ? 20.100 -4.784 -46.609 1.00 48.09 185 ILE A C 1
ATOM 1404 O O . ILE A 1 185 ? 19.303 -4.791 -45.674 1.00 48.09 185 ILE A O 1
ATOM 1408 N N . PHE A 1 186 ? 20.378 -3.682 -47.312 1.00 58.03 186 PHE A N 1
ATOM 1409 C CA . PHE A 1 186 ? 19.548 -2.474 -47.288 1.00 58.03 186 PHE A CA 1
ATOM 1410 C C . PHE A 1 186 ? 18.335 -2.716 -48.198 1.00 58.03 186 PHE A C 1
ATOM 1412 O O . PHE A 1 186 ? 18.527 -2.988 -49.384 1.00 58.03 186 PHE A O 1
ATOM 1419 N N . ASP A 1 187 ? 17.111 -2.667 -47.665 1.00 47.16 187 ASP A N 1
ATOM 1420 C CA . ASP A 1 187 ? 15.900 -2.832 -48.476 1.00 47.16 187 ASP A CA 1
ATOM 1421 C C . ASP A 1 187 ? 15.355 -1.483 -48.992 1.00 47.16 187 ASP A C 1
ATOM 1423 O O . ASP A 1 187 ? 15.237 -0.495 -48.266 1.00 47.16 187 ASP A O 1
ATOM 1427 N N . ALA A 1 188 ? 15.048 -1.526 -50.285 1.00 45.59 188 ALA A N 1
ATOM 1428 C CA . ALA A 1 188 ? 14.209 -0.714 -51.164 1.00 45.59 188 ALA A CA 1
ATOM 1429 C C . ALA A 1 188 ? 14.386 0.800 -51.396 1.00 45.59 188 ALA A C 1
ATOM 1431 O O . ALA A 1 188 ? 14.237 1.174 -52.556 1.00 45.59 188 ALA A O 1
ATOM 1432 N N . ASP A 1 189 ? 14.700 1.677 -50.438 1.00 50.84 189 ASP A N 1
ATOM 1433 C CA . ASP A 1 189 ? 14.457 3.131 -50.661 1.00 50.84 189 ASP A CA 1
ATOM 1434 C C . ASP A 1 189 ? 15.694 4.041 -50.624 1.00 50.84 189 ASP A C 1
ATOM 1436 O O . ASP A 1 189 ? 15.615 5.220 -50.285 1.00 50.84 189 ASP A O 1
ATOM 1440 N N . GLY A 1 190 ? 16.835 3.512 -51.065 1.00 54.75 190 GLY A N 1
ATOM 1441 C CA . GLY A 1 190 ? 18.036 4.307 -51.310 1.00 54.75 190 GLY A CA 1
ATOM 1442 C C . GLY A 1 190 ? 18.768 4.728 -50.034 1.00 54.75 190 GLY A C 1
ATOM 1443 O O . GLY A 1 190 ? 18.195 5.057 -49.000 1.00 54.75 190 GLY A O 1
ATOM 1444 N N . VAL A 1 191 ? 20.094 4.704 -50.107 1.00 54.34 191 VAL A N 1
ATOM 1445 C CA . VAL A 1 191 ? 20.955 5.251 -49.061 1.00 54.34 191 VAL A CA 1
ATOM 1446 C C . VAL A 1 191 ? 21.306 6.671 -49.489 1.00 54.34 191 VAL A C 1
ATOM 1448 O O . VAL A 1 191 ? 22.085 6.850 -50.418 1.00 54.34 191 VAL A O 1
ATOM 1451 N N . ASP A 1 192 ? 20.753 7.684 -48.821 1.00 53.69 192 ASP A N 1
ATOM 1452 C CA . ASP A 1 192 ? 21.096 9.101 -49.057 1.00 53.69 192 ASP A CA 1
ATOM 1453 C C . ASP A 1 192 ? 22.404 9.497 -48.329 1.00 53.69 192 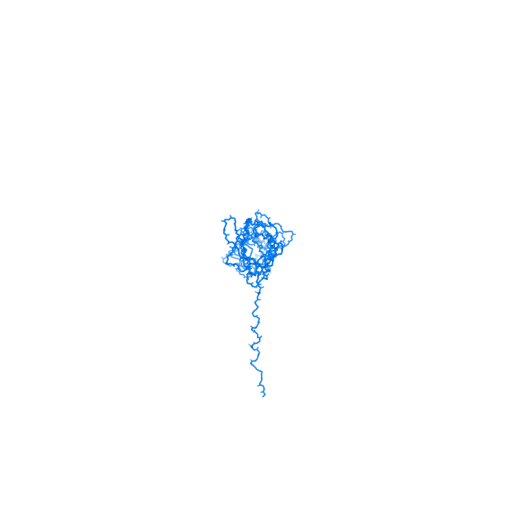ASP A C 1
ATOM 1455 O O . ASP A 1 192 ? 22.543 10.575 -47.751 1.00 53.69 192 ASP A O 1
ATOM 1459 N N . ALA A 1 193 ? 23.360 8.564 -48.262 1.00 56.56 193 ALA A N 1
ATOM 1460 C CA . ALA A 1 193 ? 24.606 8.690 -47.512 1.00 56.56 193 ALA A CA 1
ATOM 1461 C C . ALA A 1 193 ? 25.780 7.998 -48.226 1.00 56.56 193 ALA A C 1
ATOM 1463 O O . ALA A 1 193 ? 25.609 7.025 -48.961 1.00 56.56 193 ALA A O 1
ATOM 1464 N N . THR A 1 194 ? 26.998 8.490 -47.982 1.00 61.25 194 THR A N 1
ATOM 1465 C CA . THR A 1 194 ? 28.242 7.875 -48.467 1.00 61.25 194 THR A CA 1
ATOM 1466 C C . THR A 1 194 ? 28.410 6.472 -47.874 1.00 61.25 194 THR A C 1
ATOM 1468 O O . THR A 1 194 ? 28.449 6.318 -46.655 1.00 61.25 194 THR A O 1
ATOM 1471 N N . VAL A 1 195 ? 28.543 5.453 -48.729 1.00 68.06 195 VAL A N 1
ATOM 1472 C CA . VAL A 1 195 ? 28.915 4.083 -48.337 1.00 68.06 195 VAL A CA 1
ATOM 1473 C C . VAL A 1 195 ? 30.436 3.934 -48.461 1.00 68.06 195 VAL A C 1
ATOM 1475 O O . VAL A 1 195 ? 30.951 3.824 -49.573 1.00 68.06 195 VAL A O 1
ATOM 1478 N N . ASP A 1 196 ? 31.160 3.926 -47.339 1.00 62.25 196 ASP A N 1
ATOM 1479 C CA . ASP A 1 196 ? 32.606 3.662 -47.315 1.00 62.25 196 ASP A CA 1
ATOM 1480 C C . ASP A 1 196 ? 32.879 2.149 -47.281 1.00 62.25 196 ASP A C 1
ATOM 1482 O O . ASP A 1 196 ? 32.640 1.467 -46.285 1.00 62.25 196 ASP A O 1
ATOM 1486 N N . VAL A 1 197 ? 33.406 1.603 -48.379 1.00 73.00 197 VAL A N 1
ATOM 1487 C CA . VAL A 1 197 ? 33.814 0.193 -48.474 1.00 73.00 197 VAL A CA 1
ATOM 1488 C C . VAL A 1 197 ? 35.335 0.107 -48.354 1.00 73.00 197 VAL A C 1
ATOM 1490 O O . VAL A 1 197 ? 36.060 0.504 -49.261 1.00 73.00 197 VAL A O 1
ATOM 1493 N N . THR A 1 198 ? 35.842 -0.437 -47.246 1.00 62.62 198 THR A N 1
ATOM 1494 C CA . THR A 1 198 ? 37.293 -0.586 -46.985 1.00 62.62 198 THR A CA 1
ATOM 1495 C C . THR A 1 198 ? 37.921 -1.823 -47.644 1.00 62.62 198 THR A C 1
ATOM 1497 O O . THR A 1 198 ? 39.138 -2.004 -47.597 1.00 62.62 198 THR A O 1
ATOM 1500 N N . GLY A 1 199 ? 37.096 -2.674 -48.264 1.00 70.44 199 GLY A N 1
ATOM 1501 C CA . GLY A 1 199 ? 37.490 -3.907 -48.947 1.00 70.44 199 GLY A CA 1
ATOM 1502 C C . GLY A 1 199 ? 36.979 -3.987 -50.389 1.00 70.44 199 GLY A C 1
ATOM 1503 O O . GLY A 1 199 ? 36.812 -2.980 -51.069 1.00 70.44 199 GLY A O 1
ATOM 1504 N N . GLN A 1 200 ? 36.729 -5.205 -50.875 1.00 74.44 200 GLN A N 1
ATOM 1505 C CA . GLN A 1 200 ? 36.192 -5.422 -52.219 1.00 74.44 200 GLN A CA 1
ATOM 1506 C C . GLN A 1 200 ? 34.669 -5.241 -52.237 1.00 74.44 200 GLN A C 1
ATOM 1508 O O . GLN A 1 200 ? 33.948 -5.974 -51.562 1.00 74.44 200 GLN A O 1
ATOM 1513 N N . LEU A 1 201 ? 34.176 -4.324 -53.071 1.00 77.94 201 LEU A N 1
ATOM 1514 C CA . LEU A 1 201 ? 32.770 -4.289 -53.467 1.00 77.94 201 LEU A CA 1
ATOM 1515 C C . LEU A 1 201 ? 32.566 -5.236 -54.658 1.00 77.94 201 LEU A C 1
ATOM 1517 O O . LEU A 1 201 ? 33.161 -5.039 -55.716 1.00 77.94 201 LEU A O 1
ATOM 1521 N N . THR A 1 202 ? 31.727 -6.260 -54.495 1.00 75.56 202 THR A N 1
ATOM 1522 C CA . THR A 1 202 ? 31.297 -7.126 -55.604 1.00 75.56 202 THR A CA 1
ATOM 1523 C C . THR A 1 202 ? 29.858 -6.787 -55.959 1.00 75.56 202 THR A C 1
ATOM 1525 O O . THR A 1 202 ? 28.965 -6.963 -55.135 1.00 75.56 202 THR A O 1
ATOM 1528 N N . VAL A 1 203 ? 29.633 -6.310 -57.182 1.00 79.19 203 VAL A N 1
ATOM 1529 C CA . VAL A 1 203 ? 28.294 -6.047 -57.721 1.00 79.19 203 VAL A CA 1
ATOM 1530 C C . VAL A 1 203 ? 27.969 -7.136 -58.737 1.00 79.19 203 VAL A C 1
ATOM 1532 O O . VAL A 1 203 ? 28.702 -7.308 -59.706 1.00 79.19 203 VAL A O 1
ATOM 1535 N N . THR A 1 204 ? 26.898 -7.894 -58.499 1.00 74.88 204 THR A N 1
ATOM 1536 C CA . THR A 1 204 ? 26.565 -9.084 -59.307 1.00 74.88 204 THR A CA 1
ATOM 1537 C C . THR A 1 204 ? 25.709 -8.767 -60.533 1.00 74.88 204 THR A C 1
ATOM 1539 O O . THR A 1 204 ? 25.707 -9.548 -61.478 1.00 74.88 204 THR A O 1
ATOM 1542 N N . ASP A 1 205 ? 24.986 -7.646 -60.517 1.00 75.19 205 ASP A N 1
ATOM 1543 C CA . ASP A 1 205 ? 24.074 -7.267 -61.600 1.00 75.19 205 ASP A CA 1
ATOM 1544 C C . ASP A 1 205 ? 24.416 -5.878 -62.151 1.00 75.19 205 ASP A C 1
ATOM 1546 O O . ASP A 1 205 ? 25.186 -5.764 -63.104 1.00 75.19 205 ASP A O 1
ATOM 1550 N N . GLN A 1 206 ? 23.936 -4.806 -61.516 1.00 77.88 206 GLN A N 1
ATOM 1551 C CA . GLN A 1 206 ? 24.144 -3.450 -62.015 1.00 77.88 206 GLN A CA 1
ATOM 1552 C C . GLN A 1 206 ? 24.597 -2.489 -60.912 1.00 77.88 206 GLN A C 1
ATOM 1554 O O . GLN A 1 206 ? 24.055 -2.483 -59.809 1.00 77.88 206 GLN A O 1
ATOM 1559 N N . PHE A 1 207 ? 25.587 -1.651 -61.232 1.00 80.69 207 PHE A N 1
ATOM 1560 C CA . PHE A 1 207 ? 25.975 -0.485 -60.439 1.00 80.69 207 PHE A CA 1
ATOM 1561 C C . PHE A 1 207 ? 25.563 0.774 -61.209 1.00 80.69 207 PHE A C 1
ATOM 1563 O O . PHE A 1 207 ? 26.076 1.027 -62.300 1.00 80.69 207 PHE A O 1
ATOM 1570 N N . LEU A 1 208 ? 24.595 1.524 -60.681 1.00 72.94 208 LEU A N 1
ATOM 1571 C CA . LEU A 1 208 ? 24.055 2.742 -61.290 1.00 72.94 208 LEU A CA 1
ATOM 1572 C C . LEU A 1 208 ? 24.563 3.961 -60.517 1.00 72.94 208 LEU A C 1
ATOM 1574 O O . LEU A 1 208 ? 24.400 4.032 -59.303 1.00 72.94 208 LEU A O 1
ATOM 1578 N N . VAL A 1 209 ? 25.153 4.918 -61.229 1.00 78.62 209 VAL A N 1
ATOM 1579 C CA . VAL A 1 209 ? 25.557 6.221 -60.686 1.00 78.62 209 VAL A CA 1
ATOM 1580 C C . VAL A 1 209 ? 24.698 7.278 -61.372 1.00 78.62 209 VAL A C 1
ATOM 1582 O O . VAL A 1 209 ? 24.746 7.386 -62.597 1.00 78.62 209 VAL A O 1
ATOM 1585 N N . ASP A 1 210 ? 23.906 8.030 -60.607 1.00 68.56 210 ASP A N 1
ATOM 1586 C CA . ASP A 1 210 ? 23.111 9.150 -61.121 1.00 68.56 210 ASP A CA 1
ATOM 1587 C C . ASP A 1 210 ? 23.755 10.480 -60.701 1.00 68.56 210 ASP A C 1
ATOM 1589 O O . ASP A 1 210 ? 24.016 10.712 -59.522 1.00 68.56 210 ASP A O 1
ATOM 1593 N N . GLY A 1 211 ? 24.062 11.343 -61.673 1.00 62.31 211 GLY A N 1
ATOM 1594 C CA . GLY A 1 211 ? 24.510 12.716 -61.413 1.00 62.31 211 GLY A CA 1
ATOM 1595 C C . GLY A 1 211 ? 25.943 12.937 -60.889 1.00 62.31 211 GLY A C 1
ATOM 1596 O O . GLY A 1 211 ? 26.216 14.034 -60.403 1.00 62.31 211 GLY A O 1
ATOM 1597 N N . GLY A 1 212 ? 26.877 11.981 -61.009 1.00 67.44 212 GLY A N 1
ATOM 1598 C CA . GLY A 1 212 ? 28.279 12.150 -60.578 1.00 67.44 212 GLY A CA 1
ATOM 1599 C C . GLY A 1 212 ? 29.308 11.319 -61.363 1.00 67.44 212 GLY A C 1
ATOM 1600 O O . GLY A 1 212 ? 28.943 10.412 -62.107 1.00 67.44 212 GLY A O 1
ATOM 1601 N N . ASP A 1 213 ? 30.600 11.628 -61.190 1.00 70.19 213 ASP A N 1
ATOM 1602 C CA . ASP A 1 213 ? 31.709 10.887 -61.811 1.00 70.19 213 ASP A CA 1
ATOM 1603 C C . ASP A 1 213 ? 32.086 9.642 -60.989 1.00 70.19 213 ASP A C 1
ATOM 1605 O O . ASP A 1 213 ? 32.381 9.724 -59.794 1.00 70.19 213 ASP A O 1
ATOM 1609 N N . LEU A 1 214 ? 32.162 8.484 -61.651 1.00 78.88 214 LEU A N 1
ATOM 1610 C CA . LEU A 1 214 ? 32.810 7.290 -61.107 1.00 78.88 214 LEU A CA 1
ATOM 1611 C C . LEU A 1 214 ? 34.335 7.449 -61.208 1.00 78.88 214 LEU A C 1
ATOM 1613 O O . LEU A 1 214 ? 34.916 7.306 -62.284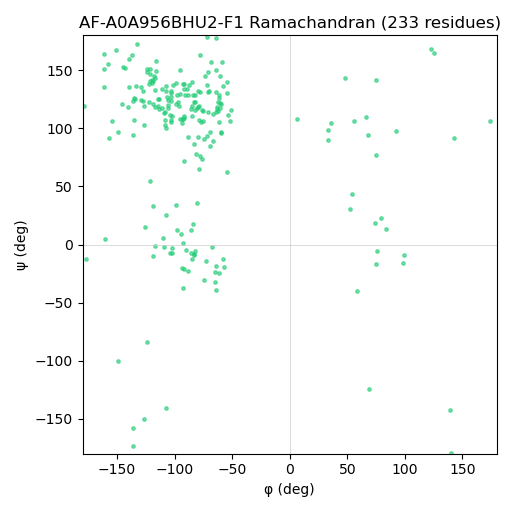 1.00 78.88 214 LEU A O 1
ATOM 1617 N N . LEU A 1 215 ? 35.004 7.712 -60.087 1.00 69.44 215 LEU A N 1
ATOM 1618 C CA . LEU A 1 215 ? 36.463 7.840 -60.046 1.00 69.44 215 LEU A CA 1
ATOM 1619 C C . LEU A 1 215 ? 37.135 6.480 -59.804 1.00 69.44 215 LEU A C 1
ATOM 1621 O O . LEU A 1 215 ? 37.366 6.074 -58.667 1.00 69.44 215 LEU A O 1
ATOM 1625 N N . LEU A 1 216 ? 37.498 5.786 -60.884 1.00 76.00 216 LEU A N 1
ATOM 1626 C CA . LEU A 1 216 ? 38.363 4.603 -60.827 1.00 76.00 216 LEU A CA 1
ATOM 1627 C C . LEU A 1 216 ? 39.827 5.054 -60.718 1.00 76.00 216 LEU A C 1
ATOM 1629 O O . LEU A 1 216 ? 40.338 5.737 -61.603 1.00 76.00 216 LEU A O 1
ATOM 1633 N N . ARG A 1 217 ? 40.511 4.705 -59.624 1.00 61.16 217 ARG A N 1
ATOM 1634 C CA . ARG A 1 217 ? 41.869 5.200 -59.327 1.00 61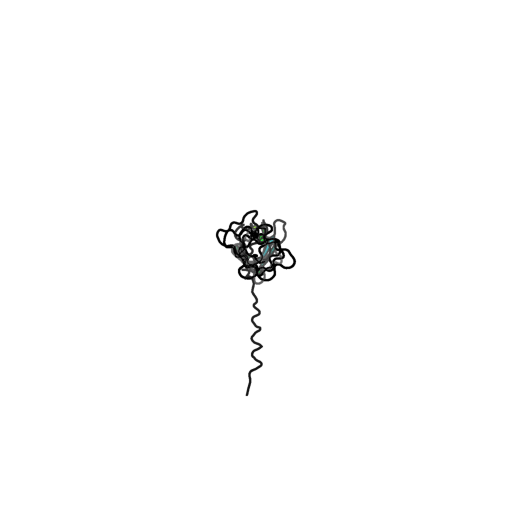.16 217 ARG A CA 1
ATOM 1635 C C . ARG A 1 217 ? 43.018 4.300 -59.782 1.00 61.16 217 ARG A C 1
ATOM 1637 O O . ARG A 1 217 ? 44.156 4.617 -59.454 1.00 61.16 217 ARG A O 1
ATOM 1644 N N . ASP A 1 218 ? 42.762 3.252 -60.564 1.00 65.00 218 ASP A N 1
ATOM 1645 C CA . ASP A 1 218 ? 43.844 2.423 -61.099 1.00 65.00 218 ASP A CA 1
ATOM 1646 C C . ASP A 1 218 ? 43.773 2.272 -62.627 1.00 65.00 218 ASP A C 1
ATOM 1648 O O . ASP A 1 218 ? 42.929 1.576 -63.186 1.00 65.00 218 ASP A O 1
ATOM 1652 N N . SER A 1 219 ? 44.648 3.039 -63.277 1.00 52.22 219 SER A N 1
ATOM 1653 C CA . SER A 1 219 ? 45.394 2.735 -64.500 1.00 52.22 219 SER A CA 1
ATOM 1654 C C . SER A 1 219 ? 44.704 1.840 -65.541 1.00 52.22 219 SER A C 1
ATOM 1656 O O . SER A 1 219 ? 44.927 0.632 -65.584 1.00 52.22 219 SER A O 1
ATOM 1658 N N . ILE A 1 220 ? 43.966 2.438 -66.484 1.00 59.22 220 ILE A N 1
ATOM 1659 C CA . ILE A 1 220 ? 43.735 1.786 -67.784 1.00 59.22 220 ILE A CA 1
ATOM 1660 C C . ILE A 1 220 ? 45.122 1.592 -68.420 1.00 59.22 220 ILE A C 1
ATOM 1662 O O . ILE A 1 220 ? 45.802 2.595 -68.658 1.00 59.22 220 ILE A O 1
ATOM 1666 N N . PRO A 1 221 ? 45.592 0.359 -68.687 1.00 56.88 221 PRO A N 1
ATOM 1667 C CA . PRO A 1 221 ? 46.862 0.179 -69.369 1.00 56.88 221 PRO A CA 1
ATOM 1668 C C . PRO A 1 221 ? 46.743 0.787 -70.768 1.00 56.88 221 PRO A C 1
ATOM 1670 O O . PRO A 1 221 ? 45.926 0.356 -71.582 1.00 56.88 221 PRO A O 1
ATOM 1673 N N . VAL A 1 222 ? 47.539 1.822 -71.044 1.00 55.81 222 VAL A N 1
ATOM 1674 C CA . VAL A 1 222 ? 47.684 2.356 -72.399 1.00 55.81 222 VAL A CA 1
ATOM 1675 C C . VAL A 1 222 ? 48.306 1.246 -73.237 1.00 55.81 222 VAL A C 1
ATOM 1677 O O . VAL A 1 222 ? 49.441 0.842 -72.993 1.00 55.81 222 VAL A O 1
ATOM 1680 N N . LEU A 1 223 ? 47.545 0.732 -74.201 1.00 52.16 223 LEU A N 1
ATOM 1681 C CA . LEU A 1 223 ? 48.044 -0.204 -75.198 1.00 52.16 223 LEU A CA 1
ATOM 1682 C C . LEU A 1 223 ? 49.146 0.523 -75.986 1.00 52.16 223 LEU A C 1
ATOM 1684 O O . LEU A 1 223 ? 48.850 1.426 -76.771 1.00 52.16 223 LEU A O 1
ATOM 1688 N N . SER A 1 224 ? 50.418 0.196 -75.756 1.00 55.72 224 SER A N 1
ATOM 1689 C CA . SER A 1 224 ? 51.486 0.658 -76.639 1.00 55.72 224 SER A CA 1
ATOM 1690 C C . SER A 1 224 ? 51.275 -0.017 -77.989 1.00 55.72 224 SER A C 1
ATOM 1692 O O . SER A 1 224 ? 51.392 -1.236 -78.095 1.00 55.72 224 SER A O 1
ATOM 1694 N N . THR A 1 225 ? 50.928 0.754 -79.018 1.00 55.06 225 THR A N 1
ATOM 1695 C CA . THR A 1 225 ? 50.938 0.271 -80.400 1.00 55.06 225 THR A CA 1
ATOM 1696 C C . THR A 1 225 ? 52.387 0.068 -80.824 1.00 55.06 225 THR A C 1
ATOM 1698 O O . THR A 1 225 ? 53.011 0.959 -81.400 1.00 55.06 225 THR A O 1
ATOM 1701 N N . GLU A 1 226 ? 52.936 -1.092 -80.492 1.00 52.84 226 GLU A N 1
ATOM 1702 C CA . GLU A 1 226 ? 54.020 -1.672 -81.264 1.00 52.84 226 GLU A CA 1
ATOM 1703 C C . GLU A 1 226 ? 53.409 -2.501 -82.398 1.00 52.84 226 GLU A C 1
ATOM 1705 O O . GLU A 1 226 ? 52.453 -3.247 -82.196 1.00 52.84 226 GLU A O 1
ATOM 1710 N N . ASP A 1 227 ? 54.024 -2.348 -83.567 1.00 57.41 227 ASP A N 1
ATOM 1711 C CA . ASP A 1 227 ? 53.924 -3.181 -84.764 1.00 57.41 227 ASP A CA 1
ATOM 1712 C C . ASP A 1 227 ? 52.886 -2.812 -85.841 1.00 57.41 227 ASP A C 1
ATOM 1714 O O . ASP A 1 227 ? 51.730 -3.227 -85.838 1.00 57.41 227 ASP A O 1
ATOM 1718 N N . SER A 1 228 ? 53.381 -2.118 -86.868 1.00 51.91 228 SER A N 1
ATOM 1719 C CA . SER A 1 228 ? 53.214 -2.633 -88.228 1.00 51.91 228 SER A CA 1
ATOM 1720 C C . SER A 1 228 ? 54.396 -2.186 -89.086 1.00 51.91 228 SER A C 1
ATOM 1722 O O . SER A 1 228 ? 54.433 -1.057 -89.588 1.00 51.91 228 SER A O 1
ATOM 1724 N N . GLY A 1 229 ? 55.380 -3.072 -89.225 1.00 51.47 229 GLY A N 1
ATOM 1725 C CA . GLY A 1 229 ? 56.341 -3.008 -90.319 1.00 51.47 229 GLY A CA 1
ATOM 1726 C C . GLY A 1 229 ? 55.669 -3.088 -91.698 1.00 51.47 229 GLY A C 1
ATOM 1727 O O . GLY A 1 229 ? 54.569 -3.611 -91.850 1.00 51.47 229 GLY A O 1
ATOM 1728 N N . ASP A 1 230 ? 56.398 -2.566 -92.682 1.00 54.97 230 ASP A N 1
ATOM 1729 C CA . ASP A 1 230 ? 56.385 -2.924 -94.102 1.00 54.97 230 ASP A CA 1
ATOM 1730 C C . ASP A 1 230 ? 55.065 -2.872 -94.890 1.00 54.97 230 ASP A C 1
ATOM 1732 O O . ASP A 1 230 ? 54.261 -3.797 -94.874 1.00 54.97 230 ASP A O 1
ATOM 1736 N N . ALA A 1 231 ? 54.947 -1.849 -95.747 1.00 52.50 231 ALA A N 1
ATOM 1737 C CA . ALA A 1 231 ? 54.812 -2.032 -97.201 1.00 52.50 231 ALA A CA 1
ATOM 1738 C C . ALA A 1 231 ? 54.547 -0.690 -97.898 1.00 52.50 231 ALA A C 1
ATOM 1740 O O . ALA A 1 231 ? 53.422 -0.220 -97.866 1.00 52.50 231 ALA A O 1
ATOM 1741 N N . PHE A 1 232 ? 55.531 -0.119 -98.600 1.00 51.59 232 PHE A N 1
ATOM 1742 C CA . PHE A 1 232 ? 55.284 0.630 -99.844 1.00 51.59 232 PHE A CA 1
ATOM 1743 C C . PHE A 1 232 ? 56.564 0.658 -100.684 1.00 51.59 232 PHE A C 1
ATOM 1745 O O . PHE A 1 232 ? 57.410 1.538 -100.557 1.00 51.59 232 PHE A O 1
ATOM 1752 N N . GLY A 1 233 ? 56.693 -0.334 -101.563 1.00 47.22 233 GLY A N 1
ATOM 1753 C CA . GLY A 1 233 ? 57.434 -0.186 -102.807 1.00 47.22 233 GLY A CA 1
ATOM 1754 C C . GLY A 1 233 ? 56.433 -0.029 -103.946 1.00 47.22 233 GLY A C 1
ATOM 1755 O O . GLY A 1 233 ? 55.553 -0.874 -104.069 1.00 47.22 233 GLY A O 1
ATOM 1756 N N . ILE A 1 234 ? 56.577 1.023 -104.755 1.00 52.56 234 ILE A N 1
ATOM 1757 C CA . ILE A 1 234 ? 56.201 1.081 -106.177 1.00 52.56 234 ILE A CA 1
ATOM 1758 C C . ILE A 1 234 ? 56.928 2.261 -106.847 1.00 52.56 234 ILE A C 1
ATOM 1760 O O . ILE A 1 234 ? 56.900 3.367 -106.316 1.00 52.56 234 ILE A O 1
ATOM 1764 N N . GLY A 1 235 ? 57.485 2.009 -108.039 1.00 44.94 235 GLY A N 1
ATOM 1765 C CA . GLY A 1 235 ? 57.706 3.006 -109.100 1.00 44.94 235 GLY A CA 1
ATOM 1766 C C . GLY A 1 235 ? 59.066 3.674 -109.151 1.00 44.94 235 GLY A C 1
ATOM 1767 O O . GLY A 1 235 ? 59.147 4.823 -108.675 1.00 44.94 235 GLY A O 1
#

Solvent-accessible surface area (backbone atoms only — not comparable to full-atom values): 16740 Å² total; per-residue (Å²): 136,80,85,90,88,81,75,83,80,77,75,82,75,86,74,76,74,76,78,78,72,73,86,76,72,59,49,59,46,83,46,75,53,76,43,70,55,98,89,39,62,37,70,49,57,30,27,38,36,46,35,35,20,40,82,88,67,49,78,57,39,72,53,72,35,48,82,94,49,47,41,65,24,56,82,12,34,35,73,48,50,47,25,61,90,72,69,22,65,66,71,70,61,87,75,43,85,37,33,36,40,39,42,26,39,27,54,73,97,57,93,62,74,45,75,54,80,76,66,43,77,47,69,70,61,92,76,80,75,82,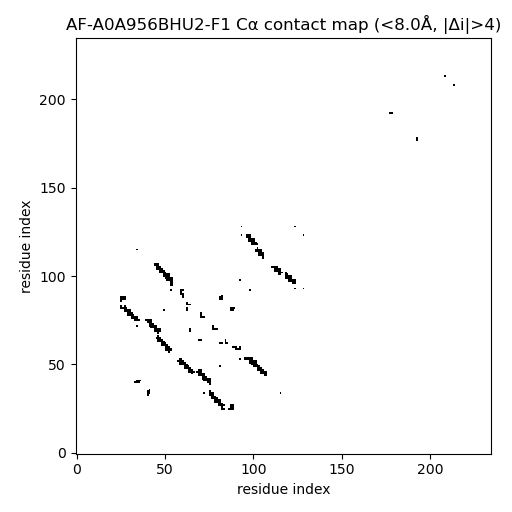77,89,74,85,69,88,88,81,70,100,68,87,87,85,70,99,74,83,87,86,74,98,65,88,83,87,68,99,70,84,89,84,69,95,61,99,69,76,84,83,64,97,59,87,88,82,76,87,83,80,98,60,99,62,85,86,80,92,77,77,76,98,60,90,83,87,74,94,68,88,86,84,78,94,81,81,88,86,78,81,95,66,86,85,83,80,89,73,79,82,79,77,81,76,89,76,85,82,80,88,87,88,86,83,135

pLDDT: mean 72.82, std 18.22, range [40.47, 96.94]